Protein AF-A0A9K3L1M2-F1 (afdb_monomer_lite)

Sequence (360 aa):
MAEDLFTPYIQQLPPGVAGNYDEDEVLALNGSLEDIIAKGWTFHDFCTFSKDSLIFWTPDASIVSYLDVPSHHNYTVDMIFPPTSSSKKKTLHIAAVNSEATAPVLTSLLAFFIASHMDEQEMEIIFKAFATNPRKDFGGLDFSASSLLAKTLCASSCRISLSFQFMTLSPSQCQAIFSSLGLYSIEFRQCTTGEGLRESLRNCKPAFGPKKLKISCTQQEFATIAEGLRDNSSLTELELQLHFIFNDDDMQRITAALQCQEMENLVLEYLDMDDDGWSLLCKALGEHSKIRTVTLAFTDKFADAARRLTPERRRTRSEAILNLIQTSPTIQELNWPEFQQDESLGPVVQKQLEEKRGRN

Foldseek 3Di:
DCPQQKDFDLVVDDPVPSVVDDSQQEIEGDDAVVVVVVVVDAPVNVCVSQVRHWYHDDPQEIEHADPDDDPPHQRYFYWHFDPDDPDLEGETETEHQALQVCQVVVQRVLLRNLVRPLVGAEYEYEYEYDQDVVAHAHNAHPLDCPGSNLVSLQSGNYAYEYEYYNHEYELVRLQSQLQGANHAYYEYHNYHDPLSVLVSLLPRDQRTHYQEYHYEDEPVVLQSNLNSLLNGAHHQYYAYAYQDEDDPVSLVSNLSSLNRQNHAEYHYEQYHYALVSLLSVLVSLLPHQHHAEYEDYHPPVPPDVVPQDDLVQLVSNLVSLQVSLVRHPHHLYYHYDPSSHNPVRVVVSVVSSVVNVVVD

Radius of gyration: 23.66 Å; chains: 1; bounding box: 63×40×71 Å

Secondary structure (DSSP, 8-state):
--TTTEEE-GGGS-HHHHTTS-TTTEEEESS-HHHHHHTT--HHHHHHHGGG-EEEEETTEEEE--SS--TT-SSEEEEE-----SSSEEEEEEEES-HHHHHHHHHHHHHHHHHTTTT-SEEEEEEEE---SSPPBP-----STTSHHHHHHHH--SEEEEEEES-B--HHHHHHHHH-SSEEEEEEES-B-HHHHHHHHHH--TTSS-SEEEEEE-HHHHHHHHHHHTT--S-SEEEEEE-S---HHHHHHHHHHTT-TT--EEEEES----HHHHHHHHHHHHH-SS--EEEEE--GGG--TTTSPPHHHHHHHHHHHHHHHHH-SS--EEE--GGGS-TTTHHHHHHHHHHHHTT-

pLDDT: mean 84.23, std 12.01, range [47.38, 98.0]

Organism: NCBI:txid303405

Structure (mmCIF, N/CA/C/O backbone):
data_AF-A0A9K3L1M2-F1
#
_entry.id   AF-A0A9K3L1M2-F1
#
loop_
_atom_site.group_PDB
_atom_site.id
_atom_site.type_symbol
_atom_site.label_atom_id
_atom_site.label_alt_id
_atom_site.label_comp_id
_atom_site.label_asym_id
_atom_site.label_entity_id
_atom_site.label_seq_id
_atom_site.pdbx_PDB_ins_code
_atom_site.Cartn_x
_atom_site.Cartn_y
_atom_site.Cartn_z
_atom_site.occupancy
_atom_site.B_iso_or_equiv
_atom_site.auth_seq_id
_atom_site.auth_comp_id
_atom_site.auth_asym_id
_atom_site.auth_atom_id
_atom_site.pdbx_PDB_model_num
ATOM 1 N N . MET A 1 1 ? 8.923 -17.562 -37.178 1.00 62.44 1 MET A N 1
ATOM 2 C CA . MET A 1 1 ? 8.257 -16.321 -36.710 1.00 62.44 1 MET A CA 1
ATOM 3 C C . MET A 1 1 ? 8.961 -15.678 -35.518 1.00 62.44 1 MET A C 1
ATOM 5 O O . MET A 1 1 ? 8.744 -14.496 -35.325 1.00 62.44 1 MET A O 1
ATOM 9 N N . ALA A 1 2 ? 9.768 -16.407 -34.732 1.00 68.31 2 ALA A N 1
ATOM 10 C CA . ALA A 1 2 ? 10.609 -15.812 -33.683 1.00 68.31 2 ALA A CA 1
ATOM 11 C C . ALA A 1 2 ? 12.033 -15.452 -34.166 1.00 68.31 2 ALA A C 1
ATOM 13 O O . ALA A 1 2 ? 12.680 -14.599 -33.576 1.00 68.31 2 ALA A O 1
ATOM 14 N N . GLU A 1 3 ? 12.521 -16.092 -35.236 1.00 72.94 3 GLU A N 1
ATOM 15 C CA . GLU A 1 3 ? 13.920 -15.987 -35.700 1.00 72.94 3 GLU A CA 1
ATOM 16 C C . GLU A 1 3 ? 14.350 -14.578 -36.140 1.00 72.94 3 GLU A C 1
ATOM 18 O O . GLU A 1 3 ? 15.535 -14.270 -36.139 1.00 72.94 3 GLU A O 1
ATOM 23 N N . ASP A 1 4 ? 13.414 -13.706 -36.518 1.00 87.19 4 ASP A N 1
ATOM 24 C CA . ASP A 1 4 ? 13.707 -12.307 -36.841 1.00 87.19 4 ASP A CA 1
ATOM 25 C C . ASP A 1 4 ? 13.692 -11.396 -35.604 1.00 87.19 4 ASP A C 1
ATOM 27 O O . ASP A 1 4 ? 14.339 -10.348 -35.609 1.00 87.19 4 ASP A O 1
ATOM 31 N N . LEU A 1 5 ? 13.004 -11.811 -34.538 1.00 87.25 5 LEU A N 1
ATOM 32 C CA . LEU A 1 5 ? 12.924 -11.098 -33.265 1.00 87.25 5 LEU A CA 1
ATOM 33 C C . LEU A 1 5 ? 14.100 -11.386 -32.336 1.00 87.25 5 LEU A C 1
ATOM 35 O O . LEU A 1 5 ? 14.389 -10.554 -31.487 1.00 87.25 5 LEU A O 1
ATOM 39 N N . PHE A 1 6 ? 14.777 -12.526 -32.469 1.00 90.38 6 PHE A N 1
ATOM 40 C CA . PHE A 1 6 ? 15.838 -12.920 -31.543 1.00 90.38 6 PHE A CA 1
ATOM 41 C C . PHE A 1 6 ? 17.089 -13.396 -32.277 1.00 90.38 6 PHE A C 1
ATOM 43 O O . PHE A 1 6 ? 16.996 -14.138 -33.251 1.00 90.38 6 PHE A O 1
ATOM 50 N N . THR A 1 7 ? 18.267 -12.989 -31.805 1.00 90.75 7 THR A N 1
ATOM 51 C CA . THR A 1 7 ? 19.562 -13.487 -32.301 1.00 90.75 7 THR A CA 1
ATOM 52 C C . THR A 1 7 ? 20.386 -14.119 -31.184 1.00 90.75 7 THR A C 1
ATOM 54 O O . THR A 1 7 ? 20.283 -13.673 -30.045 1.00 90.75 7 THR A O 1
ATOM 57 N N . PRO A 1 8 ? 21.228 -15.130 -31.465 1.00 88.88 8 PRO A N 1
ATOM 58 C CA . PRO A 1 8 ? 22.163 -15.650 -30.471 1.00 88.88 8 PRO A CA 1
ATOM 59 C C . PRO A 1 8 ? 23.086 -14.547 -29.931 1.00 88.88 8 PRO A C 1
ATOM 61 O O . PRO A 1 8 ? 23.659 -13.773 -30.701 1.00 88.88 8 PRO A O 1
ATOM 64 N N . TYR A 1 9 ? 23.251 -14.482 -28.609 1.00 85.88 9 TYR A N 1
ATOM 65 C CA . TYR A 1 9 ? 24.020 -13.435 -27.918 1.00 85.88 9 TYR A CA 1
ATOM 66 C C . TYR A 1 9 ? 25.198 -13.975 -27.095 1.00 85.88 9 TYR A C 1
ATOM 68 O O . TYR A 1 9 ? 26.008 -13.201 -26.583 1.00 85.88 9 TYR A O 1
ATOM 76 N N . ILE A 1 10 ? 25.363 -15.298 -27.014 1.00 82.94 10 ILE A N 1
ATOM 77 C CA . ILE A 1 10 ? 26.391 -15.946 -26.183 1.00 82.94 10 ILE A CA 1
ATOM 78 C C . ILE A 1 10 ? 27.818 -15.426 -26.437 1.00 82.94 10 ILE A C 1
ATOM 80 O O . ILE A 1 10 ? 28.601 -15.276 -25.502 1.00 82.94 10 ILE A O 1
ATOM 84 N N . GLN A 1 11 ? 28.146 -15.065 -27.682 1.00 84.38 11 GLN A N 1
ATOM 85 C CA . GLN A 1 11 ? 29.476 -14.576 -28.069 1.00 84.38 11 GLN A CA 1
ATOM 86 C C . GLN A 1 11 ? 29.805 -13.179 -27.520 1.00 84.38 11 GLN A C 1
ATOM 88 O O . GLN A 1 11 ? 30.971 -12.788 -27.506 1.00 84.38 11 GLN A O 1
ATOM 93 N N . GLN A 1 12 ? 28.796 -12.422 -27.078 1.00 82.06 12 GLN A N 1
ATOM 94 C CA . GLN A 1 12 ? 28.979 -11.101 -26.474 1.00 82.06 12 GLN A CA 1
ATOM 95 C C . GLN A 1 12 ? 29.129 -11.168 -24.947 1.00 82.06 12 GLN A C 1
ATOM 97 O O . GLN A 1 12 ? 29.450 -10.160 -24.315 1.00 82.06 12 GLN A O 1
ATOM 102 N N . LEU A 1 13 ? 28.932 -12.345 -24.341 1.00 75.38 13 LEU A N 1
ATOM 103 C CA . LEU A 1 13 ? 29.114 -12.532 -22.907 1.00 75.38 13 LEU A CA 1
ATOM 104 C C . LEU A 1 13 ? 30.602 -12.577 -22.522 1.00 75.38 13 LEU A C 1
ATOM 106 O O . LEU A 1 13 ? 31.433 -13.083 -23.282 1.00 75.38 13 LEU A O 1
ATOM 110 N N . PRO A 1 14 ? 30.969 -12.119 -21.308 1.00 74.38 14 PRO A N 1
ATOM 111 C CA . PRO A 1 14 ? 32.318 -12.309 -20.791 1.00 74.38 14 PRO A CA 1
ATOM 112 C C . PRO A 1 14 ? 32.711 -13.801 -20.788 1.00 74.38 14 PRO A C 1
ATOM 114 O O . PRO A 1 14 ? 31.878 -14.638 -20.428 1.00 74.38 14 PRO A O 1
ATOM 117 N N . PRO A 1 15 ? 33.978 -14.161 -21.082 1.00 72.25 15 PRO A N 1
ATOM 118 C CA . PRO A 1 15 ? 34.405 -15.561 -21.216 1.00 72.25 15 PRO A CA 1
ATOM 119 C C . PRO A 1 15 ? 34.120 -16.463 -20.002 1.00 72.25 15 PRO A C 1
ATOM 121 O O . PRO A 1 15 ? 33.962 -17.667 -20.159 1.00 72.25 15 PRO A O 1
ATOM 124 N N . GLY A 1 16 ? 34.037 -15.899 -18.790 1.00 72.00 16 GLY A N 1
ATOM 125 C CA . GLY A 1 16 ? 33.695 -16.643 -17.567 1.00 72.00 16 GLY A CA 1
ATOM 126 C C . GLY A 1 16 ? 32.194 -16.864 -17.340 1.00 72.00 16 GLY A C 1
ATOM 127 O O . GLY A 1 16 ? 31.823 -17.605 -16.437 1.00 72.00 16 GLY A O 1
ATOM 128 N N . VAL A 1 17 ? 31.339 -16.213 -18.129 1.00 69.81 17 VAL A N 1
ATOM 129 C CA . VAL A 1 17 ? 29.875 -16.315 -18.050 1.00 69.81 17 VAL A CA 1
ATOM 130 C C . VAL A 1 17 ? 29.335 -17.196 -19.170 1.00 69.81 17 VAL A C 1
ATOM 132 O O . VAL A 1 17 ? 28.472 -18.027 -18.911 1.00 69.81 17 VAL A O 1
ATOM 135 N N . ALA A 1 18 ? 29.881 -17.054 -20.383 1.00 75.62 18 ALA A N 1
ATOM 136 C CA . ALA A 1 18 ? 29.449 -17.807 -21.562 1.00 75.62 18 ALA A CA 1
ATOM 137 C C . ALA A 1 18 ? 29.503 -19.332 -21.356 1.00 75.62 18 ALA A C 1
ATOM 139 O O . ALA A 1 18 ? 28.634 -20.042 -21.835 1.00 75.62 18 ALA A O 1
ATOM 140 N N . GLY A 1 19 ? 30.483 -19.835 -20.594 1.00 77.12 19 GLY A N 1
ATOM 141 C CA . GLY A 1 19 ? 30.649 -21.273 -20.349 1.00 77.12 19 GLY A CA 1
ATOM 142 C C . GLY A 1 19 ? 29.570 -21.937 -19.482 1.00 77.12 19 GLY A C 1
ATOM 143 O O . GLY A 1 19 ? 29.655 -23.142 -19.273 1.00 77.12 19 GLY A O 1
ATOM 144 N N . ASN A 1 20 ? 28.598 -21.178 -18.962 1.00 76.88 20 ASN A N 1
ATOM 145 C CA . ASN A 1 20 ? 27.502 -21.702 -18.140 1.00 76.88 20 ASN A CA 1
ATOM 146 C C . ASN A 1 20 ? 26.186 -21.902 -18.913 1.00 76.88 20 ASN A C 1
ATOM 148 O O . ASN A 1 20 ? 25.218 -22.335 -18.295 1.00 76.88 20 ASN A O 1
ATOM 152 N N . TYR A 1 21 ? 26.133 -21.563 -20.205 1.00 77.50 21 TYR A N 1
ATOM 153 C CA . TYR A 1 21 ? 24.904 -21.581 -21.005 1.00 77.50 21 TYR A CA 1
ATOM 154 C C . TYR A 1 21 ? 25.140 -22.242 -22.364 1.00 77.50 21 TYR A C 1
ATOM 156 O O . TYR A 1 21 ? 26.238 -22.129 -22.917 1.00 77.50 21 TYR A O 1
ATOM 164 N N . ASP A 1 22 ? 24.108 -22.874 -22.922 1.00 81.75 22 ASP A N 1
ATOM 165 C CA . ASP A 1 22 ? 24.134 -23.336 -24.313 1.00 81.75 22 ASP A CA 1
ATOM 166 C C . ASP A 1 22 ? 23.907 -22.157 -25.290 1.00 81.75 22 ASP A C 1
ATOM 168 O O . ASP A 1 22 ? 23.273 -21.156 -24.946 1.00 81.75 22 ASP A O 1
ATOM 172 N N . GLU A 1 23 ? 24.434 -22.238 -26.525 1.00 76.25 23 GLU A N 1
ATOM 173 C CA . GLU A 1 23 ? 24.363 -21.122 -27.498 1.00 76.25 23 GLU A CA 1
ATOM 174 C C . GLU A 1 23 ? 22.920 -20.698 -27.823 1.00 76.25 23 GLU A C 1
ATOM 176 O O . GLU A 1 23 ? 22.665 -19.513 -28.050 1.00 76.25 23 GLU A O 1
ATOM 181 N N . ASP A 1 24 ? 21.987 -21.651 -27.788 1.00 80.44 24 ASP A N 1
ATOM 182 C CA . ASP A 1 24 ? 20.562 -21.442 -28.061 1.00 80.44 24 ASP A CA 1
ATOM 183 C C . ASP A 1 24 ? 19.784 -20.914 -26.838 1.00 80.44 24 ASP A C 1
ATOM 185 O O . ASP A 1 24 ? 18.643 -20.468 -26.966 1.00 80.44 24 ASP A O 1
ATOM 189 N N . GLU A 1 25 ? 20.393 -20.926 -25.649 1.00 83.62 25 GLU A N 1
ATOM 190 C CA . GLU A 1 25 ? 19.772 -20.450 -24.409 1.00 83.62 25 GLU A CA 1
ATOM 191 C C . GLU A 1 25 ? 20.015 -18.958 -24.168 1.00 83.62 25 GLU A C 1
ATOM 193 O O . GLU A 1 25 ? 19.326 -18.358 -23.348 1.00 83.62 25 GLU A O 1
ATOM 198 N N . VAL A 1 26 ? 20.963 -18.330 -24.872 1.00 84.38 26 VAL A N 1
ATOM 199 C CA . VAL A 1 26 ? 21.288 -16.907 -24.696 1.00 84.38 26 VAL A CA 1
ATOM 200 C C . VAL A 1 26 ? 20.952 -16.129 -25.957 1.00 84.38 26 VAL A C 1
ATOM 202 O O . VAL A 1 26 ? 21.696 -16.142 -26.940 1.00 84.38 26 VAL A O 1
ATOM 205 N N . LEU A 1 27 ? 19.856 -15.384 -25.902 1.00 87.88 27 LEU A N 1
ATOM 206 C CA . LEU A 1 27 ? 19.313 -14.635 -27.028 1.00 87.88 27 LEU A CA 1
ATOM 207 C C . LEU A 1 27 ? 19.391 -13.129 -26.774 1.00 87.88 27 LEU A C 1
ATOM 209 O O . LEU A 1 27 ? 19.386 -12.689 -25.632 1.00 87.88 27 LEU A O 1
ATOM 213 N N . ALA A 1 28 ? 19.420 -12.329 -27.832 1.00 87.44 28 ALA A N 1
ATOM 214 C CA . ALA A 1 28 ? 19.210 -10.891 -27.796 1.00 87.44 28 ALA A CA 1
ATOM 215 C C . ALA A 1 28 ? 17.955 -10.522 -28.578 1.00 87.44 28 ALA A C 1
ATOM 217 O O . ALA A 1 28 ? 17.728 -11.040 -29.671 1.00 87.44 28 ALA A O 1
ATOM 218 N N . LEU A 1 29 ? 17.153 -9.615 -28.025 1.00 88.44 29 LEU A N 1
ATOM 219 C CA . LEU A 1 29 ? 15.990 -9.057 -28.697 1.00 88.44 29 LEU A CA 1
ATOM 220 C C . LEU A 1 29 ? 16.440 -8.109 -29.819 1.00 88.44 29 LEU A C 1
ATOM 222 O O . LEU A 1 29 ? 17.042 -7.063 -29.576 1.00 88.44 29 LEU A O 1
ATOM 226 N N . ASN A 1 30 ? 16.101 -8.450 -31.056 1.00 87.56 30 ASN A N 1
ATOM 227 C CA . ASN A 1 30 ? 16.256 -7.586 -32.216 1.00 87.56 30 ASN A CA 1
ATOM 228 C C . ASN A 1 30 ? 15.076 -6.604 -32.277 1.00 87.56 30 ASN A C 1
ATOM 230 O O . ASN A 1 30 ? 14.015 -6.928 -32.811 1.00 87.56 30 ASN A O 1
ATOM 234 N N . GLY A 1 31 ? 15.269 -5.393 -31.754 1.00 85.81 31 GLY A N 1
ATOM 235 C CA . GLY A 1 31 ? 14.267 -4.324 -31.801 1.00 85.81 31 GLY A CA 1
ATOM 236 C C . GLY A 1 31 ? 13.666 -4.014 -30.433 1.00 85.81 31 GLY A C 1
ATOM 237 O O . GLY A 1 31 ? 14.389 -3.886 -29.446 1.00 85.81 31 GLY A O 1
ATOM 238 N N . SER A 1 32 ? 12.350 -3.825 -30.393 1.00 83.50 32 SER A N 1
ATOM 239 C CA . SER A 1 32 ? 11.592 -3.371 -29.223 1.00 83.50 32 SER A CA 1
ATOM 240 C C . SER A 1 32 ? 10.439 -4.320 -28.872 1.00 83.50 32 SER A C 1
ATOM 242 O O . SER A 1 32 ? 10.049 -5.171 -29.674 1.00 83.50 32 SER A O 1
ATOM 244 N N . LEU A 1 33 ? 9.851 -4.191 -27.676 1.00 80.06 33 LEU A N 1
ATOM 245 C CA . LEU A 1 33 ? 8.637 -4.956 -27.351 1.00 80.06 33 LEU A CA 1
ATOM 246 C C . LEU A 1 33 ? 7.433 -4.515 -28.175 1.00 80.06 33 LEU A C 1
ATOM 248 O O . LEU A 1 33 ? 6.528 -5.307 -28.416 1.00 80.06 33 LEU A O 1
ATOM 252 N N . GLU A 1 34 ? 7.421 -3.273 -28.637 1.00 80.31 34 GLU A N 1
ATOM 253 C CA . GLU A 1 34 ? 6.432 -2.776 -29.576 1.00 80.31 34 GLU A CA 1
ATOM 254 C C . GLU A 1 34 ? 6.475 -3.570 -30.887 1.00 80.31 34 GLU A C 1
ATOM 256 O O . GLU A 1 34 ? 5.417 -3.868 -31.441 1.00 80.31 34 GLU A O 1
ATOM 261 N N . ASP A 1 35 ? 7.661 -3.997 -31.338 1.00 86.38 35 ASP A N 1
ATOM 262 C CA . ASP A 1 35 ? 7.807 -4.870 -32.509 1.00 86.38 35 ASP A CA 1
ATOM 263 C C . ASP A 1 35 ? 7.252 -6.279 -32.242 1.00 86.38 35 ASP A C 1
ATOM 265 O O . ASP A 1 35 ? 6.619 -6.873 -33.120 1.00 86.38 35 ASP A O 1
ATOM 269 N N . ILE A 1 36 ? 7.427 -6.799 -31.020 1.00 85.44 36 ILE A N 1
ATOM 270 C CA . ILE A 1 36 ? 6.834 -8.070 -30.569 1.00 85.44 36 ILE A CA 1
ATOM 271 C C . ILE A 1 36 ? 5.301 -7.976 -30.587 1.00 85.44 36 ILE A C 1
ATOM 273 O O . ILE A 1 36 ? 4.634 -8.812 -31.204 1.00 85.44 36 ILE A O 1
ATOM 277 N N . ILE A 1 37 ? 4.740 -6.913 -30.002 1.00 81.81 37 ILE A N 1
ATOM 278 C CA . ILE A 1 37 ? 3.294 -6.640 -30.004 1.00 81.81 37 ILE A CA 1
ATOM 279 C C . ILE A 1 37 ? 2.774 -6.492 -31.438 1.00 81.81 37 ILE A C 1
ATOM 281 O O . ILE A 1 37 ? 1.747 -7.072 -31.788 1.00 81.81 37 ILE A O 1
ATOM 285 N N . ALA A 1 38 ? 3.483 -5.751 -32.295 1.00 85.50 38 ALA A N 1
ATOM 286 C CA . ALA A 1 38 ? 3.094 -5.529 -33.688 1.00 85.50 38 ALA A CA 1
ATOM 287 C C . ALA A 1 38 ? 3.099 -6.823 -34.518 1.00 85.50 38 ALA A C 1
ATOM 289 O O . ALA A 1 38 ? 2.320 -6.953 -35.463 1.00 85.50 38 ALA A O 1
ATOM 290 N N . LYS A 1 39 ? 3.933 -7.802 -34.147 1.00 88.50 39 LYS A N 1
ATOM 291 C CA . LYS A 1 39 ? 3.925 -9.159 -34.717 1.00 88.50 39 LYS A CA 1
ATOM 292 C C . LYS A 1 39 ? 2.834 -10.062 -34.134 1.00 88.50 39 LYS A C 1
ATOM 294 O O . LYS A 1 39 ? 2.751 -11.226 -34.517 1.00 88.50 39 LYS A O 1
ATOM 299 N N . GLY A 1 40 ? 1.988 -9.535 -33.251 1.00 88.19 40 GLY A N 1
ATOM 300 C CA . GLY A 1 40 ? 0.842 -10.237 -32.680 1.00 88.19 40 GLY A CA 1
ATOM 301 C C . GLY A 1 40 ? 1.194 -11.192 -31.546 1.00 88.19 40 GLY A C 1
ATOM 302 O O . GLY A 1 40 ? 0.364 -12.027 -31.199 1.00 88.19 40 GLY A O 1
ATOM 303 N N . TRP A 1 41 ? 2.399 -11.096 -30.979 1.00 88.31 41 TRP A N 1
ATOM 304 C CA . TRP A 1 41 ? 2.752 -11.885 -29.805 1.00 88.31 41 TRP A CA 1
ATOM 305 C C . TRP A 1 41 ? 2.004 -11.360 -28.587 1.00 88.31 41 TRP A C 1
ATOM 307 O O . TRP A 1 41 ? 1.989 -10.158 -28.314 1.00 88.31 41 TRP A O 1
ATOM 317 N N . THR A 1 42 ? 1.424 -12.277 -27.826 1.00 87.38 42 THR A N 1
ATOM 318 C CA . THR A 1 42 ? 0.929 -11.999 -26.482 1.00 87.38 42 THR A CA 1
ATOM 319 C C . THR A 1 42 ? 2.063 -12.126 -25.468 1.00 87.38 42 THR A C 1
ATOM 321 O O . THR A 1 42 ? 3.088 -12.766 -25.716 1.00 87.38 42 THR A O 1
ATOM 324 N N . PHE A 1 43 ? 1.866 -11.574 -24.273 1.00 83.69 43 PHE A N 1
ATOM 325 C CA . PHE A 1 43 ? 2.785 -11.803 -23.159 1.00 83.69 43 PHE A CA 1
ATOM 326 C C . PHE A 1 43 ? 2.955 -13.292 -22.835 1.00 83.69 43 PHE A C 1
ATOM 328 O O . PHE A 1 43 ? 4.044 -13.722 -22.472 1.00 83.69 43 PHE A O 1
ATOM 335 N N . HIS A 1 44 ? 1.901 -14.096 -23.010 1.00 83.00 44 HIS A N 1
ATOM 336 C CA . HIS A 1 44 ? 1.979 -15.543 -22.826 1.00 83.00 44 HIS A CA 1
ATOM 337 C C . HIS A 1 44 ? 2.888 -16.213 -23.864 1.00 83.00 44 HIS A C 1
ATOM 339 O O . HIS A 1 44 ? 3.682 -17.080 -23.496 1.00 83.00 44 HIS A O 1
ATOM 345 N N . ASP A 1 45 ? 2.811 -15.791 -25.129 1.00 87.56 45 ASP A N 1
ATOM 346 C CA . ASP A 1 45 ? 3.700 -16.286 -26.187 1.00 87.56 45 ASP A CA 1
ATOM 347 C C . ASP A 1 45 ? 5.155 -15.937 -25.868 1.00 87.56 45 ASP A C 1
ATOM 349 O O . ASP A 1 45 ? 6.030 -16.799 -25.941 1.00 87.56 45 ASP A O 1
ATOM 353 N N . PHE A 1 46 ? 5.398 -14.699 -25.422 1.00 86.25 46 PHE A N 1
ATOM 354 C CA . PHE A 1 46 ? 6.722 -14.253 -24.996 1.00 86.25 46 PHE A CA 1
ATOM 355 C C . PHE A 1 46 ? 7.264 -15.083 -23.829 1.00 86.25 46 PHE A C 1
ATOM 357 O O . PHE A 1 46 ? 8.370 -15.603 -23.932 1.00 86.25 46 PHE A O 1
ATOM 364 N N . CYS A 1 47 ? 6.481 -15.283 -22.764 1.00 80.62 47 CYS A N 1
ATOM 365 C CA . CYS A 1 47 ? 6.894 -16.105 -21.623 1.00 80.62 47 CYS A CA 1
ATOM 366 C C . CYS A 1 47 ? 7.138 -17.569 -22.007 1.00 80.62 47 CYS A C 1
ATOM 368 O O . CYS A 1 47 ? 8.050 -18.201 -21.484 1.00 80.62 47 CYS A O 1
ATOM 370 N N . THR A 1 48 ? 6.313 -18.125 -22.898 1.00 83.62 48 THR A N 1
ATOM 371 C CA . THR A 1 48 ? 6.461 -19.511 -23.363 1.00 83.62 48 THR A CA 1
ATOM 372 C C . THR A 1 48 ? 7.750 -19.673 -24.159 1.00 83.62 48 THR A C 1
ATOM 374 O O . THR A 1 48 ? 8.455 -20.661 -23.975 1.00 83.62 48 THR A O 1
ATOM 377 N N . PHE A 1 49 ? 8.080 -18.690 -24.998 1.00 84.81 49 PHE A N 1
ATOM 378 C CA . PHE A 1 49 ? 9.339 -18.645 -25.732 1.00 84.81 49 PHE A CA 1
ATOM 379 C C . PHE A 1 49 ? 10.546 -18.446 -24.804 1.00 84.81 49 PHE A C 1
ATOM 381 O O . PHE A 1 49 ? 11.539 -19.149 -24.936 1.00 84.81 49 PHE A O 1
ATOM 388 N N . SER A 1 50 ? 10.453 -17.533 -23.834 1.00 79.75 50 SER A N 1
ATOM 389 C CA . SER A 1 50 ? 11.553 -17.184 -22.926 1.00 79.75 50 SER A CA 1
ATOM 390 C C . SER A 1 50 ? 11.748 -18.162 -21.768 1.00 79.75 50 SER A C 1
ATOM 392 O O . SER A 1 50 ? 12.567 -17.904 -20.889 1.00 79.75 50 SER A O 1
ATOM 394 N N . LYS A 1 51 ? 10.945 -19.228 -21.692 1.00 79.62 51 LYS A N 1
ATOM 395 C CA . LYS A 1 51 ? 10.905 -20.122 -20.531 1.00 79.62 51 LYS A CA 1
ATOM 396 C C . LYS A 1 51 ? 12.276 -20.716 -20.224 1.00 79.62 51 LYS A C 1
ATOM 398 O O . LYS A 1 51 ? 12.666 -20.756 -19.060 1.00 79.62 51 LYS A O 1
ATOM 403 N N . ASP A 1 52 ? 12.982 -21.122 -21.274 1.00 77.50 52 ASP A N 1
ATOM 404 C CA . ASP A 1 52 ? 14.266 -21.802 -21.169 1.00 77.50 52 ASP A CA 1
ATOM 405 C C . ASP A 1 52 ? 15.433 -20.929 -21.677 1.00 77.50 52 ASP A C 1
ATOM 407 O O . ASP A 1 52 ? 16.531 -21.428 -21.896 1.00 77.50 52 ASP A O 1
ATOM 411 N N . SER A 1 53 ? 15.217 -19.615 -21.846 1.00 78.88 53 SER A N 1
ATOM 412 C CA . SER A 1 53 ? 16.201 -18.701 -22.444 1.00 78.88 53 SER A CA 1
ATOM 413 C C . SER A 1 53 ? 16.468 -17.453 -21.593 1.00 78.88 53 SER A C 1
ATOM 415 O O . SER A 1 53 ? 15.564 -16.843 -21.023 1.00 78.88 53 SER A O 1
ATOM 417 N N . LEU A 1 54 ? 17.730 -17.034 -21.568 1.00 78.38 54 LEU A N 1
ATOM 418 C CA . LEU A 1 54 ? 18.222 -15.740 -21.110 1.00 78.38 54 LEU A CA 1
ATOM 419 C C . LEU A 1 54 ? 18.137 -14.744 -22.275 1.00 78.38 54 LEU A C 1
ATOM 421 O O . LEU A 1 54 ? 18.894 -14.847 -23.239 1.00 78.38 54 LEU A O 1
ATOM 425 N N . ILE A 1 55 ? 17.224 -13.774 -22.193 1.00 81.06 55 ILE A N 1
ATOM 426 C CA . ILE A 1 55 ? 16.990 -12.802 -23.270 1.00 81.06 55 ILE A CA 1
ATOM 427 C C . ILE A 1 55 ? 17.602 -11.452 -22.902 1.00 81.06 55 ILE A C 1
ATOM 429 O O . ILE A 1 55 ? 17.067 -10.721 -22.074 1.00 81.06 55 ILE A O 1
ATOM 433 N N . PHE A 1 56 ? 18.698 -11.074 -23.547 1.00 78.06 56 PHE A N 1
ATOM 434 C CA . PHE A 1 56 ? 19.265 -9.734 -23.484 1.00 78.06 56 PHE A CA 1
ATOM 435 C C . PHE A 1 56 ? 18.413 -8.750 -24.280 1.00 78.06 56 PHE A C 1
ATOM 437 O O . PHE A 1 56 ? 18.156 -8.924 -25.467 1.00 78.06 56 PHE A O 1
ATOM 444 N N . TRP A 1 57 ? 17.985 -7.680 -23.626 1.00 75.31 57 TRP A N 1
ATOM 445 C CA . TRP A 1 57 ? 17.344 -6.550 -24.287 1.00 75.31 57 TRP A CA 1
ATOM 446 C C . TRP A 1 57 ? 18.377 -5.492 -24.637 1.00 75.31 57 TRP A C 1
ATOM 448 O O . TRP A 1 57 ? 18.456 -5.006 -25.761 1.00 75.31 57 TRP A O 1
ATOM 458 N N . THR A 1 58 ? 19.171 -5.118 -23.643 1.00 74.19 58 THR A N 1
ATOM 459 C CA . THR A 1 58 ? 20.321 -4.237 -23.802 1.00 74.19 58 THR A CA 1
ATOM 460 C C . THR A 1 58 ? 21.548 -4.977 -23.280 1.00 74.19 58 THR A C 1
ATOM 462 O O . THR A 1 58 ? 21.403 -5.983 -22.578 1.00 74.19 58 THR A O 1
ATOM 465 N N . PRO A 1 59 ? 22.767 -4.485 -23.553 1.00 71.69 59 PRO A N 1
ATOM 466 C CA . PRO A 1 59 ? 23.965 -5.050 -22.939 1.00 71.69 59 PRO A CA 1
ATOM 467 C C . PRO A 1 59 ? 23.911 -5.086 -21.401 1.00 71.69 59 PRO A C 1
ATOM 469 O O . PRO A 1 59 ? 24.557 -5.933 -20.790 1.00 71.69 59 PRO A O 1
ATOM 472 N N . ASP A 1 60 ? 23.109 -4.202 -20.793 1.00 68.50 60 ASP A N 1
ATOM 473 C CA . ASP A 1 60 ? 22.989 -4.023 -19.344 1.00 68.50 60 ASP A CA 1
ATOM 474 C C . ASP A 1 60 ? 21.657 -4.528 -18.754 1.00 68.50 60 ASP A C 1
ATOM 476 O O . ASP A 1 60 ? 21.424 -4.371 -17.553 1.00 68.50 60 ASP A O 1
ATOM 480 N N . ALA A 1 61 ? 20.766 -5.092 -19.577 1.00 73.06 61 ALA A N 1
ATOM 481 C CA . ALA A 1 61 ? 19.458 -5.577 -19.152 1.00 73.06 61 ALA A CA 1
ATOM 482 C C . ALA A 1 61 ? 19.112 -6.882 -19.867 1.00 73.06 61 ALA A C 1
ATOM 484 O O . ALA A 1 61 ? 18.894 -6.912 -21.078 1.00 73.06 61 ALA A O 1
ATOM 485 N N . SER A 1 62 ? 19.007 -7.954 -19.092 1.00 72.81 62 SER A N 1
ATOM 486 C CA . SER A 1 62 ? 18.522 -9.258 -19.548 1.00 72.81 62 SER A CA 1
ATOM 487 C C . SER A 1 62 ? 17.279 -9.681 -18.778 1.00 72.81 62 SER A C 1
ATOM 489 O O . SER A 1 62 ? 17.101 -9.250 -17.644 1.00 72.81 62 SER A O 1
ATOM 491 N N . ILE A 1 63 ? 16.435 -10.492 -19.412 1.00 74.38 63 ILE A N 1
ATOM 492 C CA . ILE A 1 63 ? 15.203 -11.084 -18.892 1.00 74.38 63 ILE A CA 1
ATOM 493 C C . ILE A 1 63 ? 15.445 -12.581 -18.706 1.00 74.38 63 ILE A C 1
ATOM 495 O O . ILE A 1 63 ? 15.893 -13.257 -19.634 1.00 74.38 63 ILE A O 1
ATOM 499 N N . VAL A 1 64 ? 15.119 -13.098 -17.521 1.00 71.31 64 VAL A N 1
ATOM 500 C CA . VAL A 1 64 ? 15.260 -14.521 -17.170 1.00 71.31 64 VAL A CA 1
ATOM 501 C C . VAL A 1 64 ? 13.983 -15.015 -16.512 1.00 71.31 64 VAL A C 1
ATOM 503 O O . VAL A 1 64 ? 13.463 -14.329 -15.637 1.00 71.31 64 VAL A O 1
ATOM 506 N N . SER A 1 65 ? 13.514 -16.208 -16.896 1.00 67.56 65 SER A N 1
ATOM 507 C CA . SER A 1 65 ? 12.285 -16.835 -16.380 1.00 67.56 65 SER A CA 1
ATOM 508 C C . SER A 1 65 ? 12.508 -17.825 -15.211 1.00 67.56 65 SER A C 1
ATOM 510 O O . SER A 1 65 ? 11.596 -18.583 -14.867 1.00 67.56 65 SER A O 1
ATOM 512 N N . TYR A 1 66 ? 13.689 -17.851 -14.583 1.00 63.72 66 TYR A N 1
ATOM 513 C CA . TYR A 1 66 ? 14.068 -18.853 -13.573 1.00 63.72 66 TYR A CA 1
ATOM 514 C C . TYR A 1 66 ? 14.034 -18.326 -12.126 1.00 63.72 66 TYR A C 1
ATOM 516 O O . TYR A 1 66 ? 14.190 -17.134 -11.873 1.00 63.72 66 TYR A O 1
ATOM 524 N N . LEU A 1 67 ? 13.844 -19.241 -11.164 1.00 54.69 67 LEU A N 1
ATOM 525 C CA . LEU A 1 67 ? 13.837 -18.948 -9.720 1.00 54.69 67 LEU A CA 1
ATOM 526 C C . LEU A 1 67 ? 15.243 -18.728 -9.132 1.00 54.69 67 LEU A C 1
ATOM 528 O O . LEU A 1 67 ? 15.373 -18.000 -8.149 1.00 54.69 67 LEU A O 1
ATOM 532 N N . ASP A 1 68 ? 16.276 -19.332 -9.728 1.00 53.56 68 ASP A N 1
ATOM 533 C CA . ASP A 1 68 ? 17.660 -19.255 -9.256 1.00 53.56 68 ASP A CA 1
ATOM 534 C C . ASP A 1 68 ? 18.467 -18.300 -10.142 1.00 53.56 68 ASP A C 1
ATOM 536 O O . ASP A 1 68 ? 18.931 -18.648 -11.227 1.00 53.56 68 ASP A O 1
ATOM 540 N N . VAL A 1 69 ? 18.601 -17.059 -9.676 1.00 53.22 69 VAL A N 1
ATOM 541 C CA . VAL A 1 69 ? 19.321 -15.998 -10.387 1.00 53.22 69 VAL A CA 1
ATOM 542 C C . VAL A 1 69 ? 20.832 -16.197 -10.226 1.00 53.22 69 VAL A C 1
ATOM 544 O O . VAL A 1 69 ? 21.298 -16.429 -9.103 1.00 53.22 69 VAL A O 1
ATOM 547 N N . PRO A 1 70 ? 21.641 -16.027 -11.287 1.00 52.22 70 PRO A N 1
ATOM 548 C CA . PRO A 1 70 ? 23.086 -15.984 -11.141 1.00 52.22 70 PRO A CA 1
ATOM 549 C C . PRO A 1 70 ? 23.483 -14.787 -10.265 1.00 52.22 70 PRO A C 1
ATOM 551 O O . PRO A 1 70 ? 23.368 -13.627 -10.661 1.00 52.22 70 PRO A O 1
ATOM 554 N N . SER A 1 71 ? 24.013 -15.057 -9.074 1.00 53.56 71 SER A N 1
ATOM 555 C CA . SER A 1 71 ? 24.450 -14.054 -8.086 1.00 53.56 71 SER A CA 1
ATOM 556 C C . SER A 1 71 ? 25.645 -13.191 -8.535 1.00 53.56 71 SER A C 1
ATOM 558 O O . SER A 1 71 ? 26.166 -12.388 -7.760 1.00 53.56 71 SER A O 1
ATOM 560 N N . HIS A 1 72 ? 26.099 -13.354 -9.780 1.00 54.78 72 HIS A N 1
ATOM 561 C CA . HIS A 1 72 ? 27.358 -12.830 -10.305 1.00 54.78 72 HIS A CA 1
ATOM 562 C C . HIS A 1 72 ? 27.195 -11.842 -11.473 1.00 54.78 72 HIS A C 1
ATOM 564 O O . HIS A 1 72 ? 28.188 -11.510 -12.124 1.00 54.78 72 HIS A O 1
ATOM 570 N N . HIS A 1 73 ? 25.984 -11.358 -11.767 1.00 53.69 73 HIS A N 1
ATOM 571 C CA . HIS A 1 73 ? 25.757 -10.438 -12.888 1.00 53.69 73 HIS A CA 1
ATOM 572 C C . HIS A 1 73 ? 25.352 -9.032 -12.426 1.00 53.69 73 HIS A C 1
ATOM 574 O O . HIS A 1 73 ? 24.449 -8.850 -11.618 1.00 53.69 73 HIS A O 1
ATOM 580 N N . ASN A 1 74 ? 26.029 -8.017 -12.973 1.00 55.25 74 ASN A N 1
ATOM 581 C CA . ASN A 1 74 ? 25.769 -6.597 -12.702 1.00 55.25 74 ASN A CA 1
ATOM 582 C C . ASN A 1 74 ? 24.576 -6.029 -13.513 1.00 55.25 74 ASN A C 1
ATOM 584 O O . ASN A 1 74 ? 24.342 -4.822 -13.457 1.00 55.25 74 ASN A O 1
ATOM 588 N N . TYR A 1 75 ? 23.848 -6.866 -14.270 1.00 54.53 75 TYR A N 1
ATOM 589 C CA . TYR A 1 75 ? 23.076 -6.454 -15.460 1.00 54.53 75 TYR A CA 1
ATOM 590 C C . TYR A 1 75 ? 21.674 -7.090 -15.582 1.00 54.53 75 TYR A C 1
ATOM 592 O O . TYR A 1 75 ? 21.130 -7.203 -16.682 1.00 54.53 75 TYR A O 1
ATOM 600 N N . THR A 1 76 ? 21.089 -7.590 -14.493 1.00 57.59 76 THR A N 1
ATOM 601 C CA . THR A 1 76 ? 19.932 -8.496 -14.617 1.00 57.59 76 THR A CA 1
ATOM 602 C C . THR A 1 76 ? 18.620 -7.828 -14.214 1.00 57.59 76 THR A C 1
ATOM 604 O O . THR A 1 76 ? 18.530 -7.243 -13.128 1.00 57.59 76 THR A O 1
ATOM 607 N N . VAL A 1 77 ? 17.627 -7.908 -15.113 1.00 57.69 77 VAL A N 1
ATOM 608 C CA . VAL A 1 77 ? 16.200 -7.745 -14.815 1.00 57.69 77 VAL A CA 1
ATOM 609 C C . VAL A 1 77 ? 15.617 -9.146 -14.646 1.00 57.69 77 VAL A C 1
ATOM 611 O O . VAL A 1 77 ? 15.266 -9.813 -15.615 1.00 57.69 77 VAL A O 1
ATOM 614 N N . ASP A 1 78 ? 15.499 -9.618 -13.415 1.00 60.81 78 ASP A N 1
ATOM 615 C CA . ASP A 1 78 ? 14.913 -10.934 -13.172 1.00 60.81 78 ASP A CA 1
ATOM 616 C C . ASP A 1 78 ? 13.399 -10.838 -13.313 1.00 60.81 78 ASP A C 1
ATOM 618 O O . ASP A 1 78 ? 12.765 -10.025 -12.634 1.00 60.81 78 ASP A O 1
ATOM 622 N N . MET A 1 79 ? 12.814 -11.675 -14.171 1.00 62.81 79 MET A N 1
ATOM 623 C CA . MET A 1 79 ? 11.369 -11.755 -14.341 1.00 62.81 79 MET A CA 1
ATOM 624 C C . MET A 1 79 ? 10.860 -13.094 -13.855 1.00 62.81 79 MET A C 1
ATOM 626 O O . MET A 1 79 ? 10.813 -14.081 -14.582 1.00 62.81 79 MET A O 1
ATOM 630 N N . ILE A 1 80 ? 10.435 -13.121 -12.597 1.00 60.34 80 ILE A N 1
ATOM 631 C CA . ILE A 1 80 ? 9.825 -14.326 -12.051 1.00 60.34 80 ILE A CA 1
ATOM 632 C C . ILE A 1 80 ? 8.335 -14.271 -12.358 1.00 60.34 80 ILE A C 1
ATOM 634 O O . ILE A 1 80 ? 7.581 -13.481 -11.781 1.00 60.34 80 ILE A O 1
ATOM 638 N N . PHE A 1 81 ? 7.920 -15.151 -13.264 1.00 63.84 81 PHE A N 1
ATOM 639 C CA . PHE A 1 81 ? 6.521 -15.449 -13.519 1.00 63.84 81 PHE A CA 1
ATOM 640 C C . PHE A 1 81 ? 6.100 -16.580 -12.587 1.00 63.84 81 PHE A C 1
ATOM 642 O O . PHE A 1 81 ? 6.498 -17.728 -12.811 1.00 63.84 81 PHE A O 1
ATOM 649 N N . PRO A 1 82 ? 5.309 -16.321 -11.533 1.00 56.44 82 PRO A N 1
ATOM 650 C CA . PRO A 1 82 ? 4.693 -17.423 -10.826 1.00 56.44 82 PRO A CA 1
ATOM 651 C C . PRO A 1 82 ? 3.818 -18.180 -11.841 1.00 56.44 82 PRO A C 1
ATOM 653 O O . PRO A 1 82 ? 3.033 -17.542 -12.554 1.00 56.44 82 PRO A O 1
ATOM 656 N N . PRO A 1 83 ? 3.950 -19.518 -11.953 1.00 50.84 83 PRO A N 1
ATOM 657 C CA . PRO A 1 83 ? 3.105 -20.304 -12.842 1.00 50.84 83 PRO A CA 1
ATOM 658 C C . PRO A 1 83 ? 1.653 -19.960 -12.540 1.00 50.84 83 PRO A C 1
ATOM 660 O O . PRO A 1 83 ? 1.301 -19.795 -11.371 1.00 50.84 83 PRO A O 1
ATOM 663 N N . THR A 1 84 ? 0.845 -19.801 -13.592 1.00 50.91 84 THR A N 1
ATOM 664 C CA . THR A 1 84 ? -0.547 -19.349 -13.520 1.00 50.91 84 THR A CA 1
ATOM 665 C C . THR A 1 84 ? -1.298 -20.103 -12.429 1.00 50.91 84 THR A C 1
ATOM 667 O O . THR A 1 84 ? -1.803 -21.202 -12.653 1.00 50.91 84 THR A O 1
ATOM 670 N N . SER A 1 85 ? -1.360 -19.526 -11.232 1.00 50.06 85 SER A N 1
ATOM 671 C CA . SER A 1 85 ? -2.227 -20.043 -10.193 1.00 50.06 85 SER A CA 1
ATOM 672 C C . SER A 1 85 ? -3.655 -19.706 -10.614 1.00 50.06 85 SER A C 1
ATOM 674 O O . SER A 1 85 ? -3.884 -18.731 -11.335 1.00 50.06 85 SER A O 1
ATOM 676 N N . SER A 1 86 ? -4.629 -20.503 -10.190 1.00 57.56 86 SER A N 1
ATOM 677 C CA . SER A 1 86 ? -6.056 -20.287 -10.460 1.00 57.56 86 SER A CA 1
ATOM 678 C C . SER A 1 86 ? -6.617 -18.982 -9.858 1.00 57.56 86 SER A C 1
ATOM 680 O O . SER A 1 86 ? -7.833 -18.814 -9.776 1.00 57.56 86 SER A O 1
ATOM 682 N N . SER A 1 87 ? -5.761 -18.075 -9.379 1.00 62.47 87 SER A N 1
ATOM 683 C CA . SER A 1 87 ? -6.126 -16.765 -8.864 1.00 62.47 87 SER A CA 1
ATOM 684 C C . SER A 1 87 ? -6.508 -15.812 -9.995 1.00 62.47 87 SER A C 1
ATOM 686 O O . SER A 1 87 ? -5.844 -15.734 -11.025 1.00 62.47 87 SER A O 1
ATOM 688 N N . LYS A 1 88 ? -7.527 -14.987 -9.737 1.00 73.44 88 LYS A N 1
ATOM 689 C CA . LYS A 1 88 ? -7.909 -13.824 -10.564 1.00 73.44 88 LYS A CA 1
ATOM 690 C C . LYS A 1 88 ? -6.861 -12.697 -10.585 1.00 73.44 88 LYS A C 1
ATOM 692 O O . LYS A 1 88 ? -7.102 -11.646 -11.161 1.00 73.44 88 LYS A O 1
ATOM 697 N N . LYS A 1 89 ? -5.745 -12.899 -9.884 1.00 79.38 89 LYS A N 1
ATOM 698 C CA . LYS A 1 89 ? -4.659 -11.943 -9.697 1.00 79.38 89 LYS A CA 1
ATOM 699 C C . LYS A 1 89 ? -3.418 -12.499 -10.375 1.00 79.38 89 LYS A C 1
ATOM 701 O O . LYS A 1 89 ? -3.008 -13.620 -10.057 1.00 79.38 89 LYS A O 1
ATOM 706 N N . LYS A 1 90 ? -2.846 -11.726 -11.296 1.00 79.19 90 LYS A N 1
ATOM 707 C CA . LYS A 1 90 ? -1.547 -12.003 -11.921 1.00 79.19 90 LYS A CA 1
ATOM 708 C C . LYS A 1 90 ? -0.480 -11.139 -11.263 1.00 79.19 90 LYS A C 1
ATOM 710 O O . LYS A 1 90 ? -0.700 -9.942 -11.093 1.00 79.19 90 LYS A O 1
ATOM 715 N N . THR A 1 91 ? 0.659 -11.740 -10.929 1.00 77.12 91 THR A N 1
ATOM 716 C CA . THR A 1 91 ? 1.784 -11.031 -10.314 1.00 77.12 91 THR A CA 1
ATOM 717 C C . THR A 1 91 ? 3.001 -11.098 -11.228 1.00 77.12 91 THR A C 1
ATOM 719 O O . THR A 1 91 ? 3.421 -12.188 -11.610 1.00 77.12 91 THR A O 1
ATOM 722 N N . LEU A 1 92 ? 3.568 -9.941 -11.564 1.00 78.25 92 LEU A N 1
ATOM 723 C CA . LEU A 1 92 ? 4.828 -9.807 -12.289 1.00 78.25 92 LEU A CA 1
ATOM 724 C C . LEU A 1 92 ? 5.916 -9.363 -11.314 1.00 78.25 92 LEU A C 1
ATOM 726 O O . LEU A 1 92 ? 5.886 -8.234 -10.826 1.00 78.25 92 LEU A O 1
ATOM 730 N N . HIS A 1 93 ? 6.873 -10.241 -11.025 1.00 76.44 93 HIS A N 1
ATOM 731 C CA . HIS A 1 93 ? 8.043 -9.872 -10.238 1.00 76.44 93 HIS A CA 1
ATOM 732 C C . HIS A 1 93 ? 9.145 -9.389 -11.158 1.00 76.44 93 HIS A C 1
ATOM 734 O O . HIS A 1 93 ? 9.533 -10.102 -12.076 1.00 76.44 93 HIS A O 1
ATOM 740 N N . ILE A 1 94 ? 9.666 -8.208 -10.863 1.00 74.31 94 ILE A N 1
ATOM 741 C CA . ILE A 1 94 ? 10.788 -7.628 -11.569 1.00 74.31 94 ILE A CA 1
ATOM 742 C C . ILE A 1 94 ? 11.870 -7.297 -10.554 1.00 74.31 94 ILE A C 1
ATOM 744 O O . ILE A 1 94 ? 11.709 -6.361 -9.766 1.00 74.31 94 ILE A O 1
ATOM 748 N N . ALA A 1 95 ? 12.964 -8.055 -10.560 1.00 72.75 95 ALA A N 1
ATOM 749 C CA . ALA A 1 95 ? 14.128 -7.723 -9.755 1.00 72.75 95 ALA A CA 1
ATOM 750 C C . ALA A 1 95 ? 15.184 -7.008 -10.599 1.00 72.75 95 ALA A C 1
ATOM 752 O O . ALA A 1 95 ? 15.444 -7.427 -11.715 1.00 72.75 95 ALA A O 1
ATOM 753 N N . ALA A 1 96 ? 15.792 -5.935 -10.095 1.00 69.50 96 ALA A N 1
ATOM 754 C CA . ALA A 1 96 ? 16.862 -5.237 -10.809 1.00 69.50 96 ALA A CA 1
ATOM 755 C C . ALA A 1 96 ? 18.070 -4.985 -9.899 1.00 69.50 96 ALA A C 1
ATOM 757 O O . ALA A 1 96 ? 17.941 -4.435 -8.802 1.00 69.50 96 ALA A O 1
ATOM 758 N N . VAL A 1 97 ? 19.267 -5.341 -10.374 1.00 67.56 97 VAL A N 1
ATOM 759 C CA . VAL A 1 97 ? 20.548 -5.006 -9.710 1.00 67.56 97 VAL A CA 1
ATOM 760 C C . VAL A 1 97 ? 20.930 -3.534 -9.944 1.00 67.56 97 VAL A C 1
ATOM 762 O O . VAL A 1 97 ? 21.595 -2.890 -9.120 1.00 67.56 97 VAL A O 1
ATOM 765 N N . ASN A 1 98 ? 20.504 -2.986 -11.083 1.00 71.62 98 ASN A N 1
ATOM 766 C CA . ASN A 1 98 ? 20.638 -1.582 -11.443 1.00 71.62 98 ASN A CA 1
ATOM 767 C C . ASN A 1 98 ? 19.297 -1.053 -11.970 1.00 71.62 98 ASN A C 1
ATOM 769 O O . ASN A 1 98 ? 18.988 -1.154 -13.155 1.00 71.62 98 ASN A O 1
ATOM 773 N N . SER A 1 99 ? 18.480 -0.504 -11.074 1.00 70.12 99 SER A N 1
ATOM 774 C CA . SER A 1 99 ? 17.159 0.035 -11.405 1.00 70.12 99 SER A CA 1
ATOM 775 C C . SER A 1 99 ? 17.192 1.215 -12.381 1.00 70.12 99 SER A C 1
ATOM 777 O O . SER A 1 99 ? 16.187 1.481 -13.033 1.00 70.12 99 SER A O 1
ATOM 779 N N . GLU A 1 100 ? 18.321 1.919 -12.496 1.00 72.56 100 GLU A N 1
ATOM 780 C CA . GLU A 1 100 ? 18.481 3.025 -13.442 1.00 72.56 100 GLU A CA 1
ATOM 781 C C . GLU A 1 100 ? 18.605 2.518 -14.880 1.00 72.56 100 GLU A C 1
ATOM 783 O O . GLU A 1 100 ? 17.785 2.851 -15.734 1.00 72.56 100 GLU A O 1
ATOM 788 N N . ALA A 1 101 ? 19.575 1.631 -15.122 1.00 68.81 101 ALA A N 1
ATOM 789 C CA . ALA A 1 101 ? 19.840 1.062 -16.446 1.00 68.81 101 ALA A CA 1
ATOM 790 C C . ALA A 1 101 ? 18.653 0.258 -17.009 1.00 68.81 101 ALA A C 1
ATOM 792 O O . ALA A 1 101 ? 18.530 0.071 -18.218 1.00 68.81 101 ALA A O 1
ATOM 793 N N . THR A 1 102 ? 17.768 -0.213 -16.133 1.00 71.69 102 THR A N 1
ATOM 794 C CA . THR A 1 102 ? 16.668 -1.112 -16.486 1.00 71.69 102 THR A CA 1
ATOM 795 C C . THR A 1 102 ? 15.342 -0.384 -16.718 1.00 71.69 102 THR A C 1
ATOM 797 O O . THR A 1 102 ? 14.440 -0.950 -17.325 1.00 71.69 102 THR A O 1
ATOM 800 N N . ALA A 1 103 ? 15.209 0.891 -16.344 1.00 75.75 103 ALA A N 1
ATOM 801 C CA . ALA A 1 103 ? 13.954 1.645 -16.447 1.00 75.75 103 ALA A CA 1
ATOM 802 C C . ALA A 1 103 ? 13.270 1.660 -17.839 1.00 75.75 103 ALA A C 1
ATOM 804 O O . ALA A 1 103 ? 12.047 1.462 -17.896 1.00 75.75 103 ALA A O 1
ATOM 805 N N . PRO A 1 104 ? 13.986 1.835 -18.972 1.00 74.62 104 PRO A N 1
ATOM 806 C CA . PRO A 1 104 ? 13.357 1.783 -20.299 1.00 74.62 104 PRO A CA 1
ATOM 807 C C . PRO A 1 104 ? 12.762 0.404 -20.621 1.00 74.62 104 PRO A C 1
ATOM 809 O O . PRO A 1 104 ? 11.654 0.296 -21.154 1.00 74.62 104 PRO A O 1
ATOM 812 N N . VAL A 1 105 ? 13.488 -0.648 -20.231 1.00 76.56 105 VAL A N 1
ATOM 813 C CA . VAL A 1 105 ? 13.095 -2.057 -20.363 1.00 76.56 105 VAL A CA 1
ATOM 814 C C . VAL A 1 105 ? 11.845 -2.321 -19.515 1.00 76.56 105 VAL A C 1
ATOM 816 O O . VAL A 1 105 ? 10.859 -2.853 -20.019 1.00 76.56 105 VAL A O 1
ATOM 819 N N . LEU A 1 106 ? 11.817 -1.833 -18.268 1.00 78.12 106 LEU A N 1
ATOM 820 C CA . LEU A 1 106 ? 10.663 -1.940 -17.365 1.00 78.12 106 LEU A CA 1
ATOM 821 C C . LEU A 1 106 ? 9.406 -1.261 -17.908 1.00 78.12 106 LEU A C 1
ATOM 823 O O . LEU A 1 106 ? 8.323 -1.834 -17.833 1.00 78.12 106 LEU A O 1
ATOM 827 N N . THR A 1 107 ? 9.542 -0.049 -18.451 1.00 81.50 107 THR A N 1
ATOM 828 C CA . THR A 1 107 ? 8.403 0.725 -18.973 1.00 81.50 107 THR A CA 1
ATOM 829 C C . THR A 1 107 ? 7.732 -0.011 -20.131 1.00 81.50 107 THR A C 1
ATOM 831 O O . THR A 1 107 ? 6.509 -0.161 -20.160 1.00 81.50 107 THR A O 1
ATOM 834 N N . SER A 1 108 ? 8.545 -0.518 -21.054 1.00 80.88 108 SER A N 1
ATOM 835 C CA . SER A 1 108 ? 8.086 -1.233 -22.243 1.00 80.88 108 SER A CA 1
ATOM 836 C C . SER A 1 108 ? 7.494 -2.602 -21.875 1.00 80.88 108 SER A C 1
ATOM 838 O O . SER A 1 108 ? 6.432 -2.978 -22.372 1.00 80.88 108 SER A O 1
ATOM 840 N N . LEU A 1 109 ? 8.119 -3.324 -20.935 1.00 80.25 109 LEU A N 1
ATOM 841 C CA . LEU A 1 109 ? 7.612 -4.604 -20.416 1.00 80.25 109 LEU A CA 1
ATOM 842 C C . LEU A 1 109 ? 6.284 -4.457 -19.707 1.00 80.25 109 LEU A C 1
ATOM 844 O O . LEU A 1 109 ? 5.383 -5.264 -19.916 1.00 80.25 109 LEU A O 1
ATOM 848 N N . LEU A 1 110 ? 6.149 -3.416 -18.895 1.00 82.38 110 LEU A N 1
ATOM 849 C CA . LEU A 1 110 ? 4.911 -3.143 -18.196 1.00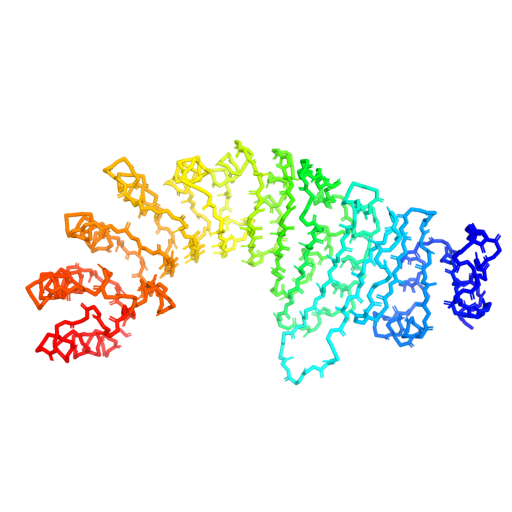 82.38 110 LEU A CA 1
ATOM 850 C C . LEU A 1 110 ? 3.787 -2.823 -19.186 1.00 82.38 110 LEU A C 1
ATOM 852 O O . LEU A 1 110 ? 2.692 -3.367 -19.064 1.00 82.38 110 LEU A O 1
ATOM 856 N N . ALA A 1 111 ? 4.064 -2.004 -20.203 1.00 83.00 111 ALA A N 1
ATOM 857 C CA . ALA A 1 111 ? 3.100 -1.731 -21.259 1.00 83.00 111 ALA A CA 1
ATOM 858 C C . ALA A 1 111 ? 2.674 -3.006 -22.004 1.00 83.00 111 ALA A C 1
ATOM 860 O O . ALA A 1 111 ? 1.479 -3.209 -22.218 1.00 83.00 111 ALA A O 1
ATOM 861 N N . PHE A 1 112 ? 3.622 -3.880 -22.347 1.00 84.88 112 PHE A N 1
ATOM 862 C CA . PHE A 1 112 ? 3.337 -5.156 -23.003 1.00 84.88 112 PHE A CA 1
ATOM 863 C C . PHE A 1 112 ? 2.517 -6.105 -22.122 1.00 84.88 112 PHE A C 1
ATOM 865 O O . PHE A 1 112 ? 1.540 -6.707 -22.581 1.00 84.88 112 PHE A O 1
ATOM 872 N N . PHE A 1 113 ? 2.881 -6.202 -20.842 1.00 83.56 113 PHE A N 1
ATOM 873 C CA . PHE A 1 113 ? 2.188 -7.028 -19.864 1.00 83.56 113 PHE A CA 1
ATOM 874 C C . PHE A 1 113 ? 0.740 -6.578 -19.679 1.00 83.56 113 PHE A C 1
ATOM 876 O O . PHE A 1 113 ? -0.164 -7.409 -19.769 1.00 83.56 113 PHE A O 1
ATOM 883 N N . ILE A 1 114 ? 0.507 -5.272 -19.499 1.00 81.31 114 ILE A N 1
ATOM 884 C CA . ILE A 1 114 ? -0.845 -4.726 -19.336 1.00 81.31 114 ILE A CA 1
ATOM 885 C C . ILE A 1 114 ? -1.656 -4.907 -20.625 1.00 81.31 114 ILE A C 1
ATOM 887 O O . ILE A 1 114 ? -2.789 -5.380 -20.564 1.00 81.31 114 ILE A O 1
ATOM 891 N N . ALA A 1 115 ? -1.074 -4.606 -21.791 1.00 81.94 115 ALA A N 1
ATOM 892 C CA . ALA A 1 115 ? -1.756 -4.750 -23.079 1.00 81.94 115 ALA A CA 1
ATOM 893 C C . ALA A 1 115 ? -2.196 -6.197 -23.362 1.00 81.94 115 ALA A C 1
ATOM 895 O O . ALA A 1 115 ? -3.234 -6.415 -23.982 1.00 81.94 115 ALA A O 1
ATOM 896 N N . SER A 1 116 ? -1.446 -7.185 -22.871 1.00 81.75 116 SER A N 1
ATOM 897 C CA . SER A 1 116 ? -1.758 -8.608 -23.061 1.00 81.75 116 SER A CA 1
ATOM 898 C C . SER A 1 116 ? -2.791 -9.169 -22.080 1.00 81.75 116 SER A C 1
ATOM 900 O O . SER A 1 116 ? -3.237 -10.297 -22.256 1.00 81.75 116 SER A O 1
ATOM 902 N N . HIS A 1 117 ? -3.162 -8.413 -21.044 1.00 76.12 117 HIS A N 1
ATOM 903 C CA . HIS A 1 117 ? -4.054 -8.860 -19.968 1.00 76.12 117 HIS A CA 1
ATOM 904 C C . HIS A 1 117 ? -5.210 -7.877 -19.744 1.00 76.12 117 HIS A C 1
ATOM 906 O O . HIS A 1 117 ? -5.695 -7.713 -18.626 1.00 76.12 117 HIS A O 1
ATOM 912 N N . MET A 1 118 ? -5.661 -7.209 -20.808 1.00 71.56 118 MET A N 1
ATOM 913 C CA . MET A 1 118 ? -6.734 -6.208 -20.733 1.00 71.56 118 MET A CA 1
ATOM 914 C C . MET A 1 118 ? -8.059 -6.776 -20.197 1.00 71.56 118 MET A C 1
ATOM 916 O O . MET A 1 118 ? -8.846 -6.027 -19.624 1.00 71.56 118 MET A O 1
ATOM 920 N N . ASP A 1 119 ? -8.271 -8.089 -20.326 1.00 77.62 119 ASP A N 1
ATOM 921 C CA . ASP A 1 119 ? -9.479 -8.782 -19.865 1.00 77.62 119 ASP A CA 1
ATOM 922 C C . ASP A 1 119 ? -9.425 -9.214 -18.380 1.00 77.62 119 ASP A C 1
ATOM 924 O O . ASP A 1 119 ? -10.408 -9.739 -17.850 1.00 77.62 119 ASP A O 1
ATOM 928 N N . GLU A 1 120 ? -8.300 -9.008 -17.683 1.00 76.69 120 GLU A N 1
ATOM 929 C CA . GLU A 1 120 ? -8.123 -9.415 -16.281 1.00 76.69 120 GLU A CA 1
ATOM 930 C C . GLU A 1 120 ? -8.674 -8.379 -15.285 1.00 76.69 120 GLU A C 1
ATOM 932 O O . GLU A 1 120 ? -8.606 -7.165 -15.492 1.00 76.69 120 GLU A O 1
ATOM 937 N N . GLN A 1 121 ? -9.181 -8.859 -14.142 1.00 78.69 121 GLN A N 1
ATOM 938 C CA . GLN A 1 121 ? -9.763 -7.986 -13.110 1.00 78.69 121 GLN A CA 1
ATOM 939 C C . GLN A 1 121 ? -8.703 -7.285 -12.250 1.00 78.69 121 GLN A C 1
ATOM 941 O O . GLN A 1 121 ? -8.902 -6.136 -11.847 1.00 78.69 121 GLN A O 1
ATOM 946 N N . GLU A 1 122 ? -7.593 -7.965 -11.945 1.00 84.56 122 GLU A N 1
ATOM 947 C CA . GLU A 1 122 ? -6.566 -7.451 -11.038 1.00 84.56 122 GLU A CA 1
ATOM 948 C C . GLU A 1 122 ? -5.158 -7.899 -11.435 1.00 84.56 122 GLU A C 1
ATOM 950 O O . GLU A 1 122 ? -4.892 -9.069 -11.725 1.00 84.56 122 GLU A O 1
ATOM 955 N N . MET A 1 123 ? -4.235 -6.947 -11.380 1.00 85.38 123 MET A N 1
ATOM 956 C CA . MET A 1 123 ? -2.840 -7.129 -11.728 1.00 85.38 123 MET A CA 1
ATOM 957 C C . MET A 1 123 ? -1.951 -6.514 -10.657 1.00 85.38 123 MET A C 1
ATOM 959 O O . MET A 1 123 ? -2.200 -5.418 -10.157 1.00 85.38 123 MET A O 1
ATOM 963 N N . GLU A 1 124 ? -0.879 -7.214 -10.325 1.00 86.25 124 GLU A N 1
ATOM 964 C CA . GLU A 1 124 ? 0.147 -6.748 -9.409 1.00 86.25 124 GLU A CA 1
ATOM 965 C C . GLU A 1 124 ? 1.509 -6.811 -10.088 1.00 86.25 124 GLU A C 1
ATOM 967 O O . GLU A 1 124 ? 1.885 -7.823 -10.673 1.00 86.25 124 GLU A O 1
ATOM 972 N N . ILE A 1 125 ? 2.263 -5.724 -10.005 1.00 83.94 125 ILE A N 1
ATOM 973 C CA . ILE A 1 125 ? 3.639 -5.651 -10.473 1.00 83.94 125 ILE A CA 1
ATOM 974 C C . ILE A 1 125 ? 4.517 -5.274 -9.291 1.00 83.94 125 ILE A C 1
ATOM 976 O O . ILE A 1 125 ? 4.292 -4.270 -8.616 1.00 83.94 125 ILE A O 1
ATOM 980 N N . ILE A 1 126 ? 5.529 -6.093 -9.042 1.00 83.06 126 ILE A N 1
ATOM 981 C CA . ILE A 1 126 ? 6.442 -5.951 -7.918 1.00 83.06 126 ILE A CA 1
ATOM 982 C C . ILE A 1 126 ? 7.821 -5.622 -8.471 1.00 83.06 126 ILE A C 1
ATOM 984 O O . ILE A 1 126 ? 8.504 -6.489 -9.005 1.00 83.06 126 ILE A O 1
ATOM 988 N N . PHE A 1 127 ? 8.240 -4.374 -8.297 1.00 82.44 127 PHE A N 1
ATOM 989 C CA . PHE A 1 127 ? 9.591 -3.898 -8.546 1.00 82.44 127 PHE A CA 1
ATOM 990 C C . PHE A 1 127 ? 10.435 -4.064 -7.286 1.00 82.44 127 PHE A C 1
ATOM 992 O O . PHE A 1 127 ? 10.216 -3.412 -6.262 1.00 82.44 127 PHE A O 1
ATOM 999 N N . LYS A 1 128 ? 11.443 -4.922 -7.365 1.00 78.81 128 LYS A N 1
ATOM 1000 C CA . LYS A 1 128 ? 12.347 -5.213 -6.260 1.00 78.81 128 LYS A CA 1
ATOM 1001 C C . LYS A 1 128 ? 13.776 -4.879 -6.662 1.00 78.81 128 LYS A C 1
ATOM 1003 O O . LYS A 1 128 ? 14.359 -5.532 -7.515 1.00 78.81 128 LYS A O 1
ATOM 1008 N N . ALA A 1 129 ? 14.383 -3.890 -6.022 1.00 72.94 129 ALA A N 1
ATOM 1009 C CA . ALA A 1 129 ? 15.832 -3.769 -6.094 1.00 72.94 129 ALA A CA 1
ATOM 1010 C C . ALA A 1 129 ? 16.465 -4.746 -5.093 1.00 72.94 129 ALA A C 1
ATOM 1012 O O . ALA A 1 129 ? 15.889 -5.042 -4.039 1.00 72.94 129 ALA A O 1
ATOM 1013 N N . PHE A 1 130 ? 17.658 -5.256 -5.397 1.00 68.00 130 PHE A N 1
ATOM 1014 C CA . PHE A 1 130 ? 18.469 -5.878 -4.351 1.00 68.00 130 PHE A CA 1
ATOM 1015 C C . PHE A 1 130 ? 18.787 -4.821 -3.292 1.00 68.00 130 PHE A C 1
ATOM 1017 O O . PHE A 1 130 ? 19.078 -3.674 -3.627 1.00 68.00 130 PHE A O 1
ATOM 1024 N N . ALA A 1 131 ? 18.726 -5.195 -2.013 1.00 62.25 131 ALA A N 1
ATOM 1025 C CA . ALA A 1 131 ? 19.046 -4.289 -0.918 1.00 62.25 131 ALA A CA 1
ATOM 1026 C C . ALA A 1 131 ? 20.542 -3.926 -0.958 1.00 62.25 131 ALA A C 1
ATOM 1028 O O . ALA A 1 131 ? 21.375 -4.608 -0.364 1.00 62.25 131 ALA A O 1
ATOM 1029 N N . THR A 1 132 ? 20.892 -2.868 -1.689 1.00 64.94 132 THR A N 1
ATOM 1030 C CA . THR A 1 132 ? 22.239 -2.295 -1.715 1.00 64.94 132 THR A CA 1
ATOM 1031 C C . THR A 1 132 ? 22.349 -1.170 -0.689 1.00 64.94 132 THR A C 1
ATOM 1033 O O . THR A 1 132 ? 21.358 -0.522 -0.348 1.00 64.94 132 THR A O 1
ATOM 1036 N N . ASN A 1 133 ? 23.561 -0.920 -0.191 1.00 57.94 133 ASN A N 1
ATOM 1037 C CA . ASN A 1 133 ? 23.859 0.242 0.643 1.00 57.94 133 ASN A CA 1
ATOM 1038 C C . ASN A 1 133 ? 25.026 1.036 0.017 1.00 57.94 133 ASN A C 1
ATOM 1040 O O . ASN A 1 133 ? 26.137 0.503 -0.013 1.00 57.94 133 ASN A O 1
ATOM 1044 N N . PRO A 1 134 ? 24.806 2.265 -0.496 1.00 69.75 134 PRO A N 1
ATOM 1045 C CA . PRO A 1 134 ? 23.528 2.986 -0.543 1.00 69.75 134 PRO A CA 1
ATOM 1046 C C . PRO A 1 134 ? 22.507 2.325 -1.486 1.00 69.75 134 PRO A C 1
ATOM 1048 O O . PRO A 1 134 ? 22.869 1.566 -2.393 1.00 69.75 134 PRO A O 1
ATOM 1051 N N . ARG A 1 135 ? 21.216 2.604 -1.263 1.00 72.62 135 ARG A N 1
ATOM 1052 C CA . ARG A 1 135 ? 20.149 2.221 -2.202 1.00 72.62 135 ARG A CA 1
ATOM 1053 C C . ARG A 1 135 ? 20.364 2.972 -3.510 1.00 72.62 135 ARG A C 1
ATOM 1055 O O . ARG A 1 135 ? 20.648 4.167 -3.483 1.00 72.62 135 ARG A O 1
ATOM 1062 N N . LYS A 1 136 ? 20.244 2.270 -4.634 1.00 73.88 136 LYS A N 1
ATOM 1063 C CA . LYS A 1 136 ? 20.315 2.897 -5.955 1.00 73.88 136 LYS A CA 1
ATOM 1064 C C . LYS A 1 136 ? 19.001 3.600 -6.288 1.00 73.88 136 LYS A C 1
ATOM 1066 O O . LYS A 1 136 ? 17.929 3.183 -5.834 1.00 73.88 136 LYS A O 1
ATOM 1071 N N . ASP A 1 137 ? 19.113 4.645 -7.096 1.00 78.88 137 ASP A N 1
ATOM 1072 C CA . ASP A 1 137 ? 17.961 5.367 -7.611 1.00 78.88 137 ASP A CA 1
ATOM 1073 C C . ASP A 1 137 ? 17.175 4.477 -8.571 1.00 78.88 137 ASP A C 1
ATOM 1075 O O . ASP A 1 137 ? 17.728 3.755 -9.410 1.00 78.88 137 ASP A O 1
ATOM 1079 N N . PHE A 1 138 ? 15.855 4.503 -8.437 1.00 80.38 138 PHE A N 1
ATOM 1080 C CA . PHE A 1 138 ? 14.985 3.953 -9.456 1.00 80.38 138 PHE A CA 1
ATOM 1081 C C . PHE A 1 138 ? 15.196 4.767 -10.740 1.00 80.38 138 PHE A C 1
ATOM 1083 O O . PHE A 1 138 ? 15.219 5.989 -10.671 1.00 80.38 138 PHE A O 1
ATOM 1090 N N . GLY A 1 139 ? 15.359 4.149 -11.915 1.00 74.69 139 GLY A N 1
ATOM 1091 C CA . GLY A 1 139 ? 15.479 4.910 -13.174 1.00 74.69 139 GLY A CA 1
ATOM 1092 C C . GLY A 1 139 ? 14.177 5.584 -13.601 1.00 74.69 139 GLY A C 1
ATOM 1093 O O . GLY A 1 139 ? 14.163 6.419 -14.500 1.00 74.69 139 GLY A O 1
ATOM 1094 N N . GLY A 1 140 ? 13.082 5.252 -12.913 1.00 76.25 140 GLY A N 1
ATOM 1095 C CA . GLY A 1 140 ? 11.752 5.777 -13.157 1.00 76.25 140 GLY A CA 1
ATOM 1096 C C . GLY A 1 140 ? 10.927 4.880 -14.069 1.00 76.25 140 GLY A C 1
ATOM 1097 O O . GLY A 1 140 ? 11.429 4.002 -14.762 1.00 76.25 140 GLY A O 1
ATOM 1098 N N . LEU A 1 141 ? 9.626 5.130 -14.059 1.00 78.62 141 LEU A N 1
ATOM 1099 C CA . LEU A 1 141 ? 8.711 4.709 -15.110 1.00 78.62 141 LEU A CA 1
ATOM 1100 C C . LEU A 1 141 ? 8.208 5.990 -15.759 1.00 78.62 141 LEU A C 1
ATOM 1102 O O . LEU A 1 141 ? 7.887 6.956 -15.058 1.00 78.62 141 LEU A O 1
ATOM 1106 N N . ASP A 1 142 ? 8.140 6.013 -17.084 1.00 80.00 142 ASP A N 1
ATOM 1107 C CA . ASP A 1 142 ? 7.542 7.148 -17.771 1.00 80.00 142 ASP A CA 1
ATOM 1108 C C . ASP A 1 142 ? 6.014 7.055 -17.667 1.00 80.00 142 ASP A C 1
ATOM 1110 O O . ASP A 1 142 ? 5.363 6.358 -18.442 1.00 80.00 142 ASP A O 1
ATOM 1114 N N . PHE A 1 143 ? 5.430 7.751 -16.689 1.00 77.81 143 PHE A N 1
ATOM 1115 C CA . PHE A 1 143 ? 3.977 7.936 -16.567 1.00 77.81 143 PHE A CA 1
ATOM 1116 C C . PHE A 1 143 ? 3.483 9.215 -17.262 1.00 77.81 143 PHE A C 1
ATOM 1118 O O . PHE A 1 143 ? 2.365 9.664 -16.996 1.00 77.81 143 PHE A O 1
ATOM 1125 N N . SER A 1 144 ? 4.290 9.850 -18.123 1.00 77.25 144 SER A N 1
ATOM 1126 C CA . SER A 1 144 ? 3.821 11.002 -18.894 1.00 77.25 144 SER A CA 1
ATOM 1127 C C . SER A 1 144 ? 2.607 10.612 -19.735 1.00 77.25 144 SER A C 1
ATOM 1129 O O . SER A 1 144 ? 2.537 9.508 -20.262 1.00 77.25 144 SER A O 1
ATOM 1131 N N . ALA A 1 145 ? 1.646 11.520 -19.917 1.00 74.06 145 ALA A N 1
ATOM 1132 C CA . ALA A 1 145 ? 0.435 11.224 -20.692 1.00 74.06 145 ALA A CA 1
ATOM 1133 C C . ALA A 1 145 ? 0.726 10.766 -22.142 1.00 74.06 145 ALA A C 1
ATOM 1135 O O . ALA A 1 145 ? -0.103 10.117 -22.780 1.00 74.06 145 ALA A O 1
ATOM 1136 N N . SER A 1 146 ? 1.901 11.111 -22.677 1.00 78.31 146 SER A N 1
ATOM 1137 C CA . SER A 1 146 ? 2.382 10.666 -23.986 1.00 78.31 146 SER A CA 1
ATOM 1138 C C . SER A 1 146 ? 2.934 9.241 -24.000 1.00 78.31 146 SER A C 1
ATOM 1140 O O . SER A 1 146 ? 2.988 8.647 -25.084 1.00 78.31 146 SER A O 1
ATOM 1142 N N . SER A 1 147 ? 3.337 8.705 -22.847 1.00 82.50 147 SER A N 1
ATOM 1143 C CA . SER A 1 147 ? 4.001 7.411 -22.749 1.00 82.50 147 SER A CA 1
ATOM 1144 C C . SER A 1 147 ? 3.058 6.268 -23.110 1.00 82.50 147 SER A C 1
ATOM 1146 O O . SER A 1 147 ? 1.836 6.347 -22.939 1.00 82.50 147 SER A O 1
ATOM 1148 N N . LEU A 1 148 ? 3.634 5.183 -23.633 1.00 80.31 148 LEU A N 1
ATOM 1149 C CA . LEU A 1 148 ? 2.882 3.964 -23.908 1.00 80.31 148 LEU A CA 1
ATOM 1150 C C . LEU A 1 148 ? 2.247 3.433 -22.618 1.00 80.31 148 LEU A C 1
ATOM 1152 O O . LEU A 1 148 ? 1.064 3.121 -22.610 1.00 80.31 148 LEU A O 1
ATOM 1156 N N . LEU A 1 149 ? 2.999 3.434 -21.515 1.00 83.25 149 LEU A N 1
ATOM 1157 C CA . LEU A 1 149 ? 2.521 2.978 -20.217 1.00 83.25 149 LEU A CA 1
ATOM 1158 C C . LEU A 1 149 ? 1.280 3.749 -19.750 1.00 83.25 149 LEU A C 1
ATOM 1160 O O . LEU A 1 149 ? 0.281 3.127 -19.405 1.00 83.25 149 LEU A O 1
ATOM 1164 N N . ALA A 1 150 ? 1.303 5.083 -19.773 1.00 81.50 150 ALA A N 1
ATOM 1165 C CA . ALA A 1 150 ? 0.162 5.885 -19.338 1.00 81.50 150 ALA A CA 1
ATOM 1166 C C . ALA A 1 150 ? -1.071 5.641 -20.216 1.00 81.50 150 ALA A C 1
ATOM 1168 O O . ALA A 1 150 ? -2.177 5.502 -19.694 1.00 81.50 150 ALA A O 1
ATOM 1169 N N . LYS A 1 151 ? -0.890 5.536 -21.539 1.00 83.06 151 LYS A N 1
ATOM 1170 C CA . LYS A 1 151 ? -1.981 5.206 -22.469 1.00 83.06 151 LYS A CA 1
ATOM 1171 C C . LYS A 1 151 ? -2.570 3.832 -22.172 1.00 83.06 151 LYS A C 1
ATOM 1173 O O . LYS A 1 151 ? -3.790 3.701 -22.121 1.00 83.06 151 LYS A O 1
ATOM 1178 N N . THR A 1 152 ? -1.718 2.838 -21.935 1.00 81.75 152 THR A N 1
ATOM 1179 C CA . THR A 1 152 ? -2.145 1.475 -21.620 1.00 81.75 152 THR A CA 1
ATOM 1180 C C . THR A 1 152 ? -2.867 1.414 -20.271 1.00 81.75 152 THR A C 1
ATOM 1182 O O . THR A 1 152 ? -3.929 0.805 -20.186 1.00 81.75 152 THR A O 1
ATOM 1185 N N . LEU A 1 153 ? -2.371 2.114 -19.244 1.00 83.12 153 LEU A N 1
ATOM 1186 C CA . LEU A 1 153 ? -3.049 2.244 -17.948 1.00 83.12 153 LEU A CA 1
ATOM 1187 C C . LEU A 1 153 ? -4.430 2.901 -18.081 1.00 83.12 153 LEU A C 1
ATOM 1189 O O . LEU A 1 153 ? -5.393 2.417 -17.498 1.00 83.12 153 LEU A O 1
ATOM 1193 N N . CYS A 1 154 ? -4.545 3.974 -18.873 1.00 82.50 154 CYS A N 1
ATOM 1194 C CA . CYS A 1 154 ? -5.818 4.671 -19.092 1.00 82.50 154 CYS A CA 1
ATOM 1195 C C . CYS A 1 154 ? -6.839 3.828 -19.862 1.00 82.50 154 CYS A C 1
ATOM 1197 O O . CYS A 1 154 ? -8.041 3.982 -19.656 1.00 82.50 154 CYS A O 1
ATOM 1199 N N . ALA A 1 155 ? -6.372 2.993 -20.792 1.00 82.75 155 ALA A N 1
ATOM 1200 C CA . ALA A 1 155 ? -7.233 2.135 -21.596 1.00 82.75 155 ALA A CA 1
ATOM 1201 C C . ALA A 1 155 ? -7.676 0.874 -20.840 1.00 82.75 155 ALA A C 1
ATOM 1203 O O . ALA A 1 155 ? -8.669 0.253 -21.219 1.00 82.75 155 ALA A O 1
ATOM 1204 N N . SER A 1 156 ? -6.930 0.473 -19.809 1.00 79.19 156 SER A N 1
ATOM 1205 C CA . SER A 1 156 ? -7.174 -0.763 -19.078 1.00 79.19 156 SER A CA 1
ATOM 1206 C C . SER A 1 156 ? -8.334 -0.622 -18.095 1.00 79.19 156 SER A C 1
ATOM 1208 O O . SER A 1 156 ? -8.410 0.329 -17.321 1.00 79.19 156 SER A O 1
ATOM 1210 N N . SER A 1 157 ? -9.221 -1.617 -18.075 1.00 82.50 157 SER A N 1
ATOM 1211 C CA . SER A 1 157 ? -10.175 -1.817 -16.977 1.00 82.50 157 SER A CA 1
ATOM 1212 C C . SER A 1 157 ? -9.561 -2.549 -15.777 1.00 82.50 157 SER A C 1
ATOM 1214 O O . SER A 1 157 ? -10.257 -2.796 -14.792 1.00 82.50 157 SER A O 1
ATOM 1216 N N . CYS A 1 158 ? -8.283 -2.929 -15.859 1.00 83.12 158 CYS A N 1
ATOM 1217 C CA . CYS A 1 158 ? -7.607 -3.718 -14.841 1.00 83.12 158 CYS A CA 1
ATOM 1218 C C . CYS A 1 158 ? -7.257 -2.872 -13.609 1.00 83.12 158 CYS A C 1
ATOM 1220 O O . CYS A 1 158 ? -6.810 -1.729 -13.715 1.00 83.12 158 CYS A O 1
ATOM 1222 N N . ARG A 1 159 ? -7.404 -3.452 -12.413 1.00 87.94 159 ARG A N 1
ATOM 1223 C CA . ARG A 1 159 ? -6.912 -2.841 -11.172 1.00 87.94 159 ARG A CA 1
ATOM 1224 C C . ARG A 1 159 ? -5.426 -3.129 -11.033 1.00 87.94 159 ARG A C 1
ATOM 1226 O O . ARG A 1 159 ? -5.047 -4.251 -10.706 1.00 87.94 159 ARG A O 1
ATOM 1233 N N . ILE A 1 160 ? -4.601 -2.114 -11.260 1.00 89.38 160 ILE A N 1
ATOM 1234 C CA . ILE A 1 160 ? -3.146 -2.273 -11.270 1.00 89.38 160 ILE A CA 1
ATOM 1235 C C . ILE A 1 160 ? -2.556 -1.864 -9.924 1.00 89.38 160 ILE A C 1
ATOM 1237 O O . ILE A 1 160 ? -2.810 -0.769 -9.415 1.00 89.38 160 ILE A O 1
ATOM 1241 N N . SER A 1 161 ? -1.761 -2.763 -9.353 1.00 92.00 161 SER A N 1
ATOM 1242 C CA . SER A 1 161 ? -1.049 -2.578 -8.093 1.00 92.00 161 SER A CA 1
ATOM 1243 C C . SER A 1 161 ? 0.453 -2.546 -8.346 1.00 92.00 161 SER A C 1
ATOM 1245 O O . SER A 1 161 ? 0.976 -3.475 -8.954 1.00 92.00 161 SER A O 1
ATOM 1247 N N . LEU A 1 162 ? 1.152 -1.510 -7.881 1.00 92.12 162 LEU A N 1
ATOM 1248 C CA . LEU A 1 162 ? 2.613 -1.418 -7.976 1.00 92.12 162 LEU A CA 1
ATOM 1249 C C . LEU A 1 162 ? 3.244 -1.586 -6.594 1.00 92.12 162 LEU A C 1
ATOM 1251 O O . LEU A 1 162 ? 2.814 -0.938 -5.648 1.00 92.12 162 LEU A O 1
ATOM 1255 N N . SER A 1 163 ? 4.282 -2.404 -6.468 1.00 92.50 163 SER A N 1
ATOM 1256 C CA . SER A 1 163 ? 5.053 -2.553 -5.228 1.00 92.50 163 SER A CA 1
ATOM 1257 C C . SER A 1 163 ? 6.510 -2.219 -5.495 1.00 92.50 163 SER A C 1
ATOM 1259 O O . SER A 1 163 ? 7.134 -2.843 -6.344 1.00 92.50 163 SER A O 1
ATOM 1261 N N . PHE A 1 164 ? 7.048 -1.230 -4.791 1.00 91.62 164 PHE A N 1
ATOM 1262 C CA . PHE A 1 164 ? 8.447 -0.826 -4.853 1.00 91.62 164 PHE A CA 1
ATOM 1263 C C . PHE A 1 164 ? 9.147 -1.299 -3.584 1.00 91.62 164 PHE A C 1
ATOM 1265 O O . PHE A 1 164 ? 8.691 -1.013 -2.474 1.00 91.62 164 PHE A O 1
ATOM 1272 N N . GLN A 1 165 ? 10.254 -2.027 -3.733 1.00 89.94 165 GLN A N 1
ATOM 1273 C CA . GLN A 1 165 ? 10.998 -2.591 -2.608 1.00 89.94 165 GLN A CA 1
ATOM 1274 C C . GLN A 1 165 ? 12.490 -2.249 -2.680 1.00 89.94 165 GLN A C 1
ATOM 1276 O O . GLN A 1 165 ? 13.128 -2.463 -3.712 1.00 89.94 165 GLN A O 1
ATOM 1281 N N . PHE A 1 166 ? 13.046 -1.780 -1.557 1.00 85.50 166 PHE A N 1
ATOM 1282 C CA . PHE A 1 166 ? 14.485 -1.539 -1.348 1.00 85.50 166 PHE A CA 1
ATOM 1283 C C . PHE A 1 166 ? 15.147 -0.518 -2.292 1.00 85.50 166 PHE A C 1
ATOM 1285 O O . PHE A 1 166 ? 16.328 -0.651 -2.607 1.00 85.50 166 PHE A O 1
ATOM 1292 N N . MET A 1 167 ? 14.427 0.519 -2.724 1.00 87.69 167 MET A N 1
ATOM 1293 C CA . MET A 1 167 ? 14.941 1.510 -3.684 1.00 87.69 167 MET A CA 1
ATOM 1294 C C . MET A 1 167 ? 14.735 2.959 -3.241 1.00 87.69 167 MET A C 1
ATOM 1296 O O . MET A 1 167 ? 13.977 3.238 -2.308 1.00 87.69 167 MET A O 1
ATOM 1300 N N . THR A 1 168 ? 15.417 3.881 -3.919 1.00 88.75 168 THR A N 1
ATOM 1301 C CA . THR A 1 168 ? 15.218 5.325 -3.756 1.00 88.75 168 THR A CA 1
ATOM 1302 C C . THR A 1 168 ? 14.330 5.847 -4.881 1.00 88.75 168 THR A C 1
ATOM 1304 O O . THR A 1 168 ? 14.586 5.557 -6.050 1.00 88.75 168 THR A O 1
ATOM 1307 N N . LEU A 1 169 ? 13.290 6.610 -4.536 1.00 90.12 169 LEU A N 1
ATOM 1308 C CA . LEU A 1 169 ? 12.442 7.305 -5.501 1.00 90.12 169 LEU A CA 1
ATOM 1309 C C . LEU A 1 169 ? 12.646 8.813 -5.392 1.00 90.12 169 LEU A C 1
ATOM 1311 O O . LEU A 1 169 ? 12.559 9.390 -4.307 1.00 90.12 169 LEU A O 1
ATOM 1315 N N . SER A 1 170 ? 12.872 9.457 -6.532 1.00 91.38 170 SER A N 1
ATOM 1316 C CA . SER A 1 170 ? 12.987 10.908 -6.614 1.00 91.38 170 SER A CA 1
ATOM 1317 C C . SER A 1 170 ? 11.615 11.595 -6.474 1.00 91.38 170 SER A C 1
ATOM 1319 O O . SER A 1 170 ? 10.564 10.967 -6.669 1.00 91.38 170 SER A O 1
ATOM 1321 N N . PRO A 1 171 ? 11.584 12.913 -6.199 1.00 92.94 171 PRO A N 1
ATOM 1322 C CA . PRO A 1 171 ? 10.336 13.670 -6.182 1.00 92.94 171 PRO A CA 1
ATOM 1323 C C . PRO A 1 171 ? 9.533 13.603 -7.479 1.00 92.94 171 PRO A C 1
ATOM 1325 O O . PRO A 1 171 ? 8.318 13.415 -7.430 1.00 92.94 171 PRO A O 1
ATOM 1328 N N . SER A 1 172 ? 10.198 13.673 -8.635 1.00 90.56 172 SER A N 1
ATOM 1329 C CA . SER A 1 172 ? 9.520 13.570 -9.930 1.00 90.56 172 SER A CA 1
ATOM 1330 C C . SER A 1 172 ? 8.891 12.194 -10.144 1.00 90.56 172 SER A C 1
ATOM 1332 O O . SER A 1 172 ? 7.814 12.103 -10.727 1.00 90.56 172 SER A O 1
ATOM 1334 N N . GLN A 1 173 ? 9.505 11.127 -9.627 1.00 90.19 173 GLN A N 1
ATOM 1335 C CA . GLN A 1 173 ? 8.956 9.772 -9.711 1.00 90.19 173 GLN A CA 1
ATOM 1336 C C . GLN A 1 173 ? 7.732 9.594 -8.824 1.00 90.19 173 GLN A C 1
ATOM 1338 O O . GLN A 1 173 ? 6.717 9.081 -9.290 1.00 90.19 173 GLN A O 1
ATOM 1343 N N . CYS A 1 174 ? 7.794 10.065 -7.575 1.00 93.50 174 CYS A N 1
ATOM 1344 C CA . CYS A 1 174 ? 6.627 10.073 -6.693 1.00 93.50 174 CYS A CA 1
ATOM 1345 C C . CYS A 1 174 ? 5.478 10.861 -7.339 1.00 93.50 174 CYS A C 1
ATOM 1347 O O . CYS A 1 174 ? 4.352 10.371 -7.419 1.00 93.50 174 CYS A O 1
ATOM 1349 N N . GLN A 1 175 ? 5.770 12.039 -7.894 1.00 92.56 175 GLN A N 1
ATOM 1350 C CA . GLN A 1 175 ? 4.759 12.868 -8.540 1.00 92.56 175 GLN A CA 1
ATOM 1351 C C . GLN A 1 175 ? 4.139 12.170 -9.755 1.00 92.56 175 GLN A C 1
ATOM 1353 O O . GLN A 1 175 ? 2.918 12.196 -9.916 1.00 92.56 175 GLN A O 1
ATOM 1358 N N . ALA A 1 176 ? 4.959 11.536 -10.595 1.00 89.38 176 ALA A N 1
ATOM 1359 C CA . ALA A 1 176 ? 4.507 10.809 -11.778 1.00 89.38 176 ALA A CA 1
ATOM 1360 C C . ALA A 1 176 ? 3.570 9.650 -11.401 1.00 89.38 176 ALA A C 1
ATOM 1362 O O . ALA A 1 176 ? 2.491 9.509 -11.975 1.00 89.38 176 ALA A O 1
ATOM 1363 N N . ILE A 1 177 ? 3.935 8.889 -10.369 1.00 90.50 177 ILE A N 1
ATOM 1364 C CA . ILE A 1 177 ? 3.126 7.806 -9.809 1.00 90.50 177 ILE A CA 1
ATOM 1365 C C . ILE A 1 177 ? 1.759 8.322 -9.330 1.00 90.50 177 ILE A C 1
ATOM 1367 O O . ILE A 1 177 ? 0.724 7.799 -9.737 1.00 90.50 177 ILE A O 1
ATOM 1371 N N . PHE A 1 178 ? 1.727 9.366 -8.499 1.00 92.25 178 PHE A N 1
ATOM 1372 C CA . PHE A 1 178 ? 0.478 9.889 -7.921 1.00 92.25 178 PHE A CA 1
ATOM 1373 C C . PHE A 1 178 ? -0.345 10.745 -8.899 1.00 92.25 178 PHE A C 1
ATOM 1375 O O . PHE A 1 178 ? -1.505 11.048 -8.631 1.00 92.25 178 PHE A O 1
ATOM 1382 N N . SER A 1 179 ? 0.226 11.107 -10.050 1.00 90.25 179 SER A N 1
ATOM 1383 C CA . SER A 1 179 ? -0.487 11.773 -11.149 1.00 90.25 179 SER A CA 1
ATOM 1384 C C . SER A 1 179 ? -1.003 10.795 -12.206 1.00 90.25 179 SER A C 1
ATOM 1386 O O . SER A 1 179 ? -1.711 11.211 -13.123 1.00 90.25 179 SER A O 1
ATOM 1388 N N . SER A 1 180 ? -0.647 9.512 -12.109 1.00 85.69 180 SER A N 1
ATOM 1389 C CA . SER A 1 180 ? -1.061 8.502 -13.080 1.00 85.69 180 SER A CA 1
ATOM 1390 C C . SER A 1 180 ? -2.552 8.167 -12.949 1.00 85.69 180 SER A C 1
ATOM 1392 O O . SER A 1 180 ? -3.144 8.229 -11.869 1.00 85.69 180 SER A O 1
ATOM 1394 N N . LEU A 1 181 ? -3.174 7.824 -14.075 1.00 82.62 181 LEU A N 1
ATOM 1395 C CA . LEU A 1 181 ? -4.532 7.287 -14.123 1.00 82.62 181 LEU A CA 1
ATOM 1396 C C . LEU A 1 181 ? -4.470 5.757 -14.103 1.00 82.62 181 LEU A C 1
ATOM 1398 O O . LEU A 1 181 ? -3.535 5.171 -14.639 1.00 82.62 181 LEU A O 1
ATOM 1402 N N . GLY A 1 182 ? -5.470 5.113 -13.501 1.00 81.88 182 GLY A N 1
ATOM 1403 C CA . GLY A 1 182 ? -5.626 3.652 -13.543 1.00 81.88 182 GLY A CA 1
ATOM 1404 C C . GLY A 1 182 ? -4.828 2.860 -12.499 1.00 81.88 182 GLY A C 1
ATOM 1405 O O . GLY A 1 182 ? -5.044 1.656 -12.368 1.00 81.88 182 GLY A O 1
ATOM 1406 N N . LEU A 1 183 ? -3.960 3.496 -11.702 1.00 89.00 183 LEU A N 1
ATOM 1407 C CA . LEU A 1 183 ? -3.354 2.819 -10.551 1.00 89.00 183 LEU A CA 1
ATOM 1408 C C . LEU A 1 183 ? -4.385 2.645 -9.435 1.00 89.00 183 LEU A C 1
ATOM 1410 O O . LEU A 1 183 ? -4.993 3.605 -8.968 1.00 89.00 183 LEU A O 1
ATOM 1414 N N . TYR A 1 184 ? -4.566 1.406 -8.987 1.00 92.38 184 TYR A N 1
ATOM 1415 C CA . TYR A 1 184 ? -5.448 1.087 -7.873 1.00 92.38 184 TYR A CA 1
ATOM 1416 C C . TYR A 1 184 ? -4.690 1.090 -6.545 1.00 92.38 184 TYR A C 1
ATOM 1418 O O . TYR A 1 184 ? -5.139 1.721 -5.587 1.00 92.38 184 TYR A O 1
ATOM 1426 N N . SER A 1 185 ? -3.536 0.423 -6.488 1.00 94.88 185 SER A N 1
ATOM 1427 C CA . SER A 1 185 ? -2.758 0.269 -5.259 1.00 94.88 185 SER A CA 1
ATOM 1428 C C . SER A 1 185 ? -1.292 0.593 -5.482 1.00 94.88 185 SER A C 1
ATOM 1430 O O . SER A 1 185 ? -0.726 0.279 -6.528 1.00 94.88 185 SER A O 1
ATOM 1432 N N . ILE A 1 186 ? -0.656 1.151 -4.459 1.00 95.88 186 ILE A N 1
ATOM 1433 C CA . ILE A 1 186 ? 0.791 1.266 -4.409 1.00 95.88 186 ILE A CA 1
ATOM 1434 C C . ILE A 1 186 ? 1.356 0.817 -3.072 1.00 95.88 186 ILE A C 1
ATOM 1436 O O . ILE A 1 186 ? 0.762 1.066 -2.026 1.00 95.88 186 ILE A O 1
ATOM 1440 N N . GLU A 1 187 ? 2.512 0.171 -3.112 1.00 96.00 187 GLU A N 1
ATOM 1441 C CA . GLU A 1 187 ? 3.288 -0.222 -1.949 1.00 96.00 187 GLU A CA 1
ATOM 1442 C C . GLU A 1 187 ? 4.705 0.349 -2.029 1.00 96.00 187 GLU A C 1
ATOM 1444 O O . GLU A 1 187 ? 5.391 0.193 -3.037 1.00 96.00 187 GLU A O 1
ATOM 1449 N N . PHE A 1 188 ? 5.157 0.966 -0.940 1.00 95.00 188 PHE A N 1
ATOM 1450 C CA . PHE A 1 188 ? 6.550 1.338 -0.717 1.00 95.00 188 PHE A CA 1
ATOM 1451 C C . PHE A 1 188 ? 7.092 0.529 0.456 1.00 95.00 188 PHE A C 1
ATOM 1453 O O . PHE A 1 188 ? 6.844 0.849 1.619 1.00 95.00 188 PHE A O 1
ATOM 1460 N N . ARG A 1 189 ? 7.852 -0.525 0.167 1.00 92.00 189 ARG A N 1
ATOM 1461 C CA . ARG A 1 189 ? 8.454 -1.373 1.193 1.00 92.00 189 ARG A CA 1
ATOM 1462 C C . ARG A 1 189 ? 9.922 -1.038 1.357 1.00 92.00 189 ARG A C 1
ATOM 1464 O O . ARG A 1 189 ? 10.732 -1.360 0.488 1.00 92.00 189 ARG A O 1
ATOM 1471 N N . GLN A 1 190 ? 10.271 -0.417 2.483 1.00 87.75 190 GLN A N 1
ATOM 1472 C CA . GLN A 1 190 ? 11.650 -0.015 2.754 1.00 87.75 190 GLN A CA 1
ATOM 1473 C C . GLN A 1 190 ? 12.231 0.772 1.568 1.00 87.75 190 GLN A C 1
ATOM 1475 O O . GLN A 1 190 ? 13.282 0.426 1.033 1.00 87.75 190 GLN A O 1
ATOM 1480 N N . CYS A 1 191 ? 11.501 1.790 1.120 1.00 89.62 191 CYS A N 1
ATOM 1481 C CA . CYS A 1 191 ? 11.947 2.712 0.080 1.00 89.62 191 CYS A CA 1
ATOM 1482 C C . CYS A 1 191 ? 12.316 4.053 0.701 1.00 89.62 191 CYS A C 1
ATOM 1484 O O . CYS A 1 191 ? 11.773 4.419 1.736 1.00 89.62 191 CYS A O 1
ATOM 1486 N N . THR A 1 192 ? 13.215 4.788 0.055 1.00 89.94 192 THR A N 1
ATOM 1487 C CA . THR A 1 192 ? 13.539 6.166 0.438 1.00 89.94 192 THR A CA 1
ATOM 1488 C C . THR A 1 192 ? 12.900 7.103 -0.573 1.00 89.94 192 THR A C 1
ATOM 1490 O O . THR A 1 192 ? 13.296 7.116 -1.732 1.00 89.94 192 THR A O 1
ATOM 1493 N N . THR A 1 193 ? 11.893 7.865 -0.157 1.00 89.62 193 THR A N 1
ATOM 1494 C CA . THR A 1 193 ? 11.106 8.722 -1.068 1.00 89.62 193 THR A CA 1
ATOM 1495 C C . THR A 1 193 ? 11.310 10.219 -0.836 1.00 89.62 193 THR A C 1
ATOM 1497 O O . THR A 1 193 ? 10.895 11.044 -1.651 1.00 89.62 193 THR A O 1
ATOM 1500 N N . GLY A 1 194 ? 11.915 10.580 0.302 1.00 86.94 194 GLY A N 1
ATOM 1501 C CA . GLY A 1 194 ? 12.117 11.964 0.728 1.00 86.94 194 GLY A CA 1
ATOM 1502 C C . GLY A 1 194 ? 10.835 12.804 0.701 1.00 86.94 194 GLY A C 1
ATOM 1503 O O . GLY A 1 194 ? 9.723 12.303 0.878 1.00 86.94 194 GLY A O 1
ATOM 1504 N N . GLU A 1 195 ? 11.007 14.095 0.428 1.00 93.00 195 GLU A N 1
ATOM 1505 C CA . GLU A 1 195 ? 9.929 15.089 0.331 1.00 93.00 195 GLU A CA 1
ATOM 1506 C C . GLU A 1 195 ? 8.962 14.851 -0.835 1.00 93.00 195 GLU A C 1
ATOM 1508 O O . GLU A 1 195 ? 7.803 15.268 -0.795 1.00 93.00 195 GLU A O 1
ATOM 1513 N N . GLY A 1 196 ? 9.419 14.113 -1.847 1.00 93.56 196 GLY A N 1
ATOM 1514 C CA . GLY A 1 196 ? 8.653 13.785 -3.040 1.00 93.56 196 GLY A CA 1
ATOM 1515 C C . GLY A 1 196 ? 7.321 13.114 -2.749 1.00 93.56 196 GLY A C 1
ATOM 1516 O O . GLY A 1 196 ? 6.289 13.500 -3.300 1.00 93.56 196 GLY A O 1
ATOM 1517 N N . LEU A 1 197 ? 7.331 12.119 -1.859 1.00 95.31 197 LEU A N 1
ATOM 1518 C CA . LEU A 1 197 ? 6.116 11.401 -1.483 1.00 95.31 197 LEU A CA 1
ATOM 1519 C C . LEU A 1 197 ? 5.152 12.297 -0.701 1.00 95.31 197 LEU A C 1
ATOM 1521 O O . LEU A 1 197 ? 3.958 12.268 -0.980 1.00 95.31 197 LEU A O 1
ATOM 1525 N N . ARG A 1 198 ? 5.650 13.138 0.216 1.00 95.62 198 ARG A N 1
ATOM 1526 C CA . ARG A 1 198 ? 4.810 14.082 0.974 1.00 95.62 198 ARG A CA 1
ATOM 1527 C C . ARG A 1 198 ? 4.049 15.018 0.043 1.00 95.62 198 ARG A C 1
ATOM 1529 O O . ARG A 1 198 ? 2.832 15.150 0.162 1.00 95.62 198 ARG A O 1
ATOM 1536 N N . GLU A 1 199 ? 4.756 15.653 -0.889 1.00 96.38 199 GLU A N 1
ATOM 1537 C CA . GLU A 1 199 ? 4.143 16.568 -1.855 1.00 96.38 199 GLU A CA 1
ATOM 1538 C C . GLU A 1 199 ? 3.167 15.842 -2.782 1.00 96.38 199 GLU A C 1
ATOM 1540 O O . GLU A 1 199 ? 2.093 16.364 -3.081 1.00 96.38 199 GLU A O 1
ATOM 1545 N N . SER A 1 200 ? 3.507 14.622 -3.197 1.00 95.75 200 SER A N 1
ATOM 1546 C CA . SER A 1 200 ? 2.650 13.794 -4.047 1.00 95.75 200 SER A CA 1
ATOM 1547 C C . SER A 1 200 ? 1.352 13.401 -3.344 1.00 95.75 200 SER A C 1
ATOM 1549 O O . SER A 1 200 ? 0.285 13.501 -3.943 1.00 95.75 200 SER A O 1
ATOM 1551 N N . LEU A 1 201 ? 1.419 13.030 -2.062 1.00 95.38 201 LEU A N 1
ATOM 1552 C CA . LEU A 1 201 ? 0.246 12.723 -1.241 1.00 95.38 201 LEU A CA 1
ATOM 1553 C C . LEU A 1 201 ? -0.647 13.949 -1.055 1.00 95.38 201 LEU A C 1
ATOM 1555 O O . LEU A 1 201 ? -1.849 13.859 -1.304 1.00 95.38 201 LEU A O 1
ATOM 1559 N N . ARG A 1 202 ? -0.060 15.095 -0.691 1.00 94.75 202 ARG A N 1
ATOM 1560 C CA . ARG A 1 202 ? -0.792 16.356 -0.492 1.00 94.75 202 ARG A CA 1
ATOM 1561 C C . ARG A 1 202 ? -1.501 16.819 -1.765 1.00 94.75 202 ARG A C 1
ATOM 1563 O O . ARG A 1 202 ? -2.611 17.332 -1.703 1.00 94.75 202 ARG A O 1
ATOM 1570 N N . ASN A 1 203 ? -0.856 16.656 -2.919 1.00 94.25 203 ASN A N 1
ATOM 1571 C CA . ASN A 1 203 ? -1.365 17.153 -4.198 1.00 94.25 203 ASN A CA 1
ATOM 1572 C C . ASN A 1 203 ? -2.161 16.105 -4.993 1.00 94.25 203 ASN A C 1
ATOM 1574 O O . ASN A 1 203 ? -2.618 16.403 -6.102 1.00 94.25 203 ASN A O 1
ATOM 1578 N N . CYS A 1 204 ? -2.330 14.888 -4.462 1.00 92.88 204 CYS A N 1
ATOM 1579 C CA . CYS A 1 204 ? -3.050 13.828 -5.155 1.00 92.88 204 CYS A CA 1
ATOM 1580 C C . CYS A 1 204 ? -4.5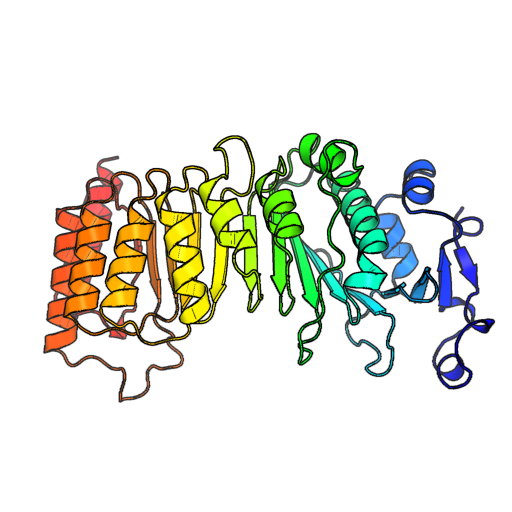28 14.201 -5.292 1.00 92.88 204 CYS A C 1
ATOM 1582 O O . CYS A 1 204 ? -5.252 14.372 -4.311 1.00 92.88 204 CYS A O 1
ATOM 1584 N N . LYS A 1 205 ? -4.990 14.314 -6.535 1.00 91.50 205 LYS A N 1
ATOM 1585 C CA . LYS A 1 205 ? -6.384 14.642 -6.846 1.00 91.50 205 LYS A CA 1
ATOM 1586 C C . LYS A 1 205 ? -7.247 13.377 -6.782 1.00 91.50 205 LYS A C 1
ATOM 1588 O O . LYS A 1 205 ? -6.775 12.341 -7.225 1.00 91.50 205 LYS A O 1
ATOM 1593 N N . PRO A 1 206 ? -8.529 13.437 -6.381 1.00 89.00 206 PRO A N 1
ATOM 1594 C CA . PRO A 1 206 ? -9.386 12.246 -6.283 1.00 89.00 206 PRO A CA 1
ATOM 1595 C C . PRO A 1 206 ? -9.533 11.432 -7.580 1.00 89.00 206 PRO A C 1
ATOM 1597 O O . PRO A 1 206 ? -9.759 10.225 -7.525 1.00 89.00 206 PRO A O 1
ATOM 1600 N N . ALA A 1 207 ? -9.422 12.077 -8.746 1.00 87.88 207 ALA A N 1
ATOM 1601 C CA . ALA A 1 207 ? -9.504 11.418 -10.052 1.00 87.88 207 ALA A CA 1
ATOM 1602 C C . ALA A 1 207 ? -8.194 10.735 -10.490 1.00 87.88 207 ALA A C 1
ATOM 1604 O O . ALA A 1 207 ? -8.197 10.009 -11.478 1.00 87.88 207 ALA A O 1
ATOM 1605 N N . PHE A 1 208 ? -7.090 10.985 -9.783 1.00 87.56 208 PHE A N 1
ATOM 1606 C CA . PHE A 1 208 ? -5.746 10.541 -10.136 1.00 87.56 208 PHE A CA 1
ATOM 1607 C C . PHE A 1 208 ? -5.103 9.790 -8.967 1.00 87.56 208 PHE A C 1
ATOM 1609 O O . PHE A 1 208 ? -5.501 9.944 -7.811 1.00 87.56 208 PHE A O 1
ATOM 1616 N N . GLY A 1 209 ? -4.082 9.002 -9.281 1.00 88.19 209 GLY A N 1
ATOM 1617 C CA . GLY A 1 209 ? -3.287 8.293 -8.294 1.00 88.19 209 GLY A CA 1
ATOM 1618 C C . GLY A 1 209 ? -3.992 7.087 -7.667 1.00 88.19 209 GLY A C 1
ATOM 1619 O O . GLY A 1 209 ? -5.144 6.772 -7.984 1.00 88.19 209 GLY A O 1
ATOM 1620 N N . PRO A 1 210 ? -3.275 6.382 -6.780 1.00 93.50 210 PRO A N 1
ATOM 1621 C CA . PRO A 1 210 ? -3.757 5.155 -6.169 1.00 93.50 210 PRO A CA 1
ATOM 1622 C C . PRO A 1 210 ? -4.904 5.419 -5.189 1.00 93.50 210 PRO A C 1
ATOM 1624 O O . PRO A 1 210 ? -4.965 6.457 -4.531 1.00 93.50 210 PRO A O 1
ATOM 1627 N N . LYS A 1 211 ? -5.795 4.434 -5.054 1.00 94.94 211 LYS A N 1
ATOM 1628 C CA . LYS A 1 211 ? -6.828 4.381 -4.005 1.00 94.94 211 LYS A CA 1
ATOM 1629 C C . LYS A 1 211 ? -6.331 3.719 -2.731 1.00 94.94 211 LYS A C 1
ATOM 1631 O O . LYS A 1 211 ? -6.827 4.026 -1.648 1.00 94.94 211 LYS A O 1
ATOM 1636 N N . LYS A 1 212 ? -5.335 2.846 -2.870 1.00 96.44 212 LYS A N 1
ATOM 1637 C CA . LYS A 1 212 ? -4.701 2.117 -1.783 1.00 96.44 212 LYS A CA 1
ATOM 1638 C C . LYS A 1 212 ? -3.221 2.448 -1.684 1.00 96.44 212 LYS A C 1
ATOM 1640 O O . LYS A 1 212 ? -2.503 2.382 -2.679 1.00 96.44 212 LYS A O 1
ATOM 1645 N N . LEU A 1 213 ? -2.766 2.753 -0.476 1.00 97.00 213 LEU A N 1
ATOM 1646 C CA . LEU A 1 213 ? -1.364 3.009 -0.173 1.00 97.00 213 LEU A CA 1
ATOM 1647 C C . LEU A 1 213 ? -0.889 2.080 0.937 1.00 97.00 213 LEU A C 1
ATOM 1649 O O . LEU A 1 213 ? -1.458 2.076 2.023 1.00 97.00 213 LEU A O 1
ATOM 1653 N N . LYS A 1 214 ? 0.181 1.336 0.670 1.00 97.12 214 LYS A N 1
ATOM 1654 C CA . LYS A 1 214 ? 0.909 0.539 1.653 1.00 97.12 214 LYS A CA 1
ATOM 1655 C C . LYS A 1 214 ? 2.305 1.112 1.842 1.00 97.12 214 LYS A C 1
ATOM 1657 O O . LYS A 1 214 ? 3.007 1.340 0.859 1.00 97.12 214 LYS A O 1
ATOM 1662 N N . ILE A 1 215 ? 2.737 1.351 3.073 1.00 95.69 215 ILE A N 1
ATOM 1663 C CA . ILE A 1 215 ? 4.085 1.861 3.336 1.00 95.69 215 ILE A CA 1
ATOM 1664 C C . ILE A 1 215 ? 4.715 1.136 4.520 1.00 95.69 215 ILE A C 1
ATOM 1666 O O . ILE A 1 215 ? 4.147 1.103 5.605 1.00 95.69 215 ILE A O 1
ATOM 1670 N N . SER A 1 216 ? 5.942 0.652 4.330 1.00 93.69 216 SER A N 1
ATOM 1671 C CA . SER A 1 216 ? 6.874 0.318 5.408 1.00 93.69 216 SER A CA 1
ATOM 1672 C C . SER A 1 216 ? 7.937 1.405 5.486 1.00 93.69 216 SER A C 1
ATOM 1674 O O . SER A 1 216 ? 8.700 1.596 4.534 1.00 93.69 216 SER A O 1
ATOM 1676 N N . CYS A 1 217 ? 7.965 2.124 6.607 1.00 89.06 217 CYS A N 1
ATOM 1677 C CA . CYS A 1 217 ? 8.819 3.292 6.804 1.00 89.06 217 CYS A CA 1
ATOM 1678 C C . CYS A 1 217 ? 9.497 3.287 8.178 1.00 89.06 217 CYS A C 1
ATOM 1680 O O . CYS A 1 217 ? 9.059 2.632 9.128 1.00 89.06 217 CYS A O 1
ATOM 1682 N N . THR A 1 218 ? 10.600 4.023 8.268 1.00 90.31 218 THR A N 1
ATOM 1683 C CA . THR A 1 218 ? 11.242 4.385 9.536 1.00 90.31 218 THR A CA 1
ATOM 1684 C C . THR A 1 218 ? 10.467 5.503 10.244 1.00 90.31 218 THR A C 1
ATOM 1686 O O . THR A 1 218 ? 9.643 6.180 9.631 1.00 90.31 218 THR A O 1
ATOM 1689 N N . GLN A 1 219 ? 10.767 5.756 11.522 1.00 91.19 219 GLN A N 1
ATOM 1690 C CA . GLN A 1 219 ? 10.157 6.856 12.287 1.00 91.19 219 GLN A CA 1
ATOM 1691 C C . GLN A 1 219 ? 10.369 8.228 11.623 1.00 91.19 219 GLN A C 1
ATOM 1693 O O . GLN A 1 219 ? 9.460 9.052 11.570 1.00 91.19 219 GLN A O 1
ATOM 1698 N N . GLN A 1 220 ? 11.561 8.466 11.066 1.00 89.31 220 GLN A N 1
ATOM 1699 C CA . GLN A 1 220 ? 11.876 9.722 10.385 1.00 89.31 220 GLN A CA 1
ATOM 1700 C C . GLN A 1 220 ? 11.045 9.903 9.108 1.00 89.31 220 GLN A C 1
ATOM 1702 O O . GLN A 1 220 ? 10.510 10.980 8.865 1.00 89.31 220 GLN A O 1
ATOM 1707 N N . GLU A 1 221 ? 10.913 8.848 8.303 1.00 90.56 221 GLU A N 1
ATOM 1708 C CA . GLU A 1 221 ? 10.104 8.869 7.080 1.00 90.56 221 GLU A CA 1
ATOM 1709 C C . GLU A 1 221 ? 8.609 9.012 7.397 1.00 90.56 221 GLU A C 1
ATOM 1711 O O . GLU A 1 221 ? 7.904 9.746 6.702 1.00 90.56 221 GLU A O 1
ATOM 1716 N N . PHE A 1 222 ? 8.131 8.367 8.470 1.00 93.00 222 PHE A N 1
ATOM 1717 C CA . PHE A 1 222 ? 6.746 8.479 8.925 1.00 93.00 222 PHE A CA 1
ATOM 1718 C C . PHE A 1 222 ? 6.339 9.936 9.160 1.00 93.00 222 PHE A C 1
ATOM 1720 O O . PHE A 1 222 ? 5.245 10.329 8.755 1.00 93.00 222 PHE A O 1
ATOM 1727 N N . ALA A 1 223 ? 7.221 10.757 9.741 1.00 92.19 223 ALA A N 1
ATOM 1728 C CA . ALA A 1 223 ? 6.912 12.158 9.996 1.00 92.19 223 ALA A CA 1
ATOM 1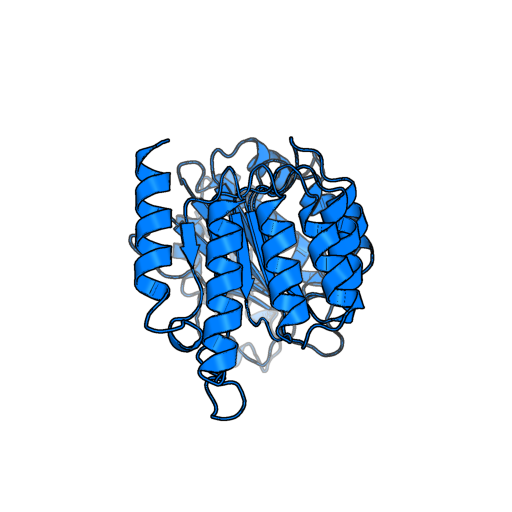729 C C . ALA A 1 223 ? 6.581 12.930 8.707 1.00 92.19 223 ALA A C 1
ATOM 1731 O O . ALA A 1 223 ? 5.553 13.604 8.626 1.00 92.19 223 ALA A O 1
ATOM 1732 N N . THR A 1 224 ? 7.409 12.758 7.677 1.00 91.88 224 THR A N 1
ATOM 1733 C CA . THR A 1 224 ? 7.211 13.351 6.350 1.00 91.88 224 THR A CA 1
ATOM 1734 C C . THR A 1 224 ? 5.947 12.810 5.670 1.00 91.88 224 THR A C 1
ATOM 1736 O O . THR A 1 224 ? 5.192 13.574 5.068 1.00 91.88 224 THR A O 1
ATOM 1739 N N . ILE A 1 225 ? 5.671 11.508 5.789 1.00 93.88 225 ILE A N 1
ATOM 1740 C CA . ILE A 1 225 ? 4.485 10.868 5.196 1.00 93.88 225 ILE A CA 1
ATOM 1741 C C . ILE A 1 225 ? 3.190 11.367 5.851 1.00 93.88 225 ILE A C 1
ATOM 1743 O O . ILE A 1 225 ? 2.243 11.717 5.146 1.00 93.88 225 ILE A O 1
ATOM 1747 N N . ALA A 1 226 ? 3.146 11.439 7.183 1.00 94.19 226 ALA A N 1
ATOM 1748 C CA . ALA A 1 226 ? 1.966 11.856 7.937 1.00 94.19 226 ALA A CA 1
ATOM 1749 C C . ALA A 1 226 ? 1.511 13.280 7.571 1.00 94.19 226 ALA A C 1
ATOM 1751 O O . ALA A 1 226 ? 0.317 13.534 7.408 1.00 94.19 226 ALA A O 1
ATOM 1752 N N . GLU A 1 227 ? 2.458 14.197 7.350 1.00 93.12 227 GLU A N 1
ATOM 1753 C CA . GLU A 1 227 ? 2.164 15.555 6.877 1.00 93.12 227 GLU A CA 1
ATOM 1754 C C . GLU A 1 227 ? 1.546 15.603 5.474 1.00 93.12 227 GLU A C 1
ATOM 1756 O O . GLU A 1 227 ? 0.810 16.542 5.160 1.00 93.12 227 GLU A O 1
ATOM 1761 N N . GLY A 1 228 ? 1.875 14.637 4.614 1.00 94.06 228 GLY A N 1
ATOM 1762 C CA . GLY A 1 228 ? 1.295 14.511 3.278 1.00 94.06 228 GLY A CA 1
ATOM 1763 C C . GLY A 1 228 ? -0.101 13.893 3.316 1.00 94.06 228 GLY A C 1
ATOM 1764 O O . GLY A 1 228 ? -0.982 14.320 2.575 1.00 94.06 228 GLY A O 1
ATOM 1765 N N . LEU A 1 229 ? -0.313 12.919 4.207 1.00 94.94 229 LEU A N 1
ATOM 1766 C CA . LEU A 1 229 ? -1.594 12.229 4.385 1.00 94.94 229 LEU A CA 1
ATOM 1767 C C . LEU A 1 229 ? -2.697 13.136 4.933 1.00 94.94 229 LEU A C 1
ATOM 1769 O O . LEU A 1 229 ? -3.831 13.015 4.482 1.00 94.94 229 LEU A O 1
ATOM 1773 N N . ARG A 1 230 ? -2.378 14.054 5.858 1.00 92.56 230 ARG A N 1
ATOM 1774 C CA . ARG A 1 230 ? -3.359 14.973 6.471 1.00 92.56 230 ARG A CA 1
ATOM 1775 C C . ARG A 1 230 ? -4.213 15.715 5.439 1.00 92.56 230 ARG A C 1
ATOM 1777 O O . ARG A 1 230 ? -5.404 15.911 5.649 1.00 92.56 230 ARG A O 1
ATOM 1784 N N . ASP A 1 231 ? -3.588 16.129 4.340 1.00 89.50 231 ASP A N 1
ATOM 1785 C CA . ASP A 1 231 ? -4.215 16.950 3.304 1.00 89.50 231 ASP A CA 1
ATOM 1786 C C . ASP A 1 231 ? -4.665 16.103 2.088 1.00 89.50 231 ASP A C 1
ATOM 1788 O O . ASP A 1 231 ? -5.151 16.644 1.093 1.00 89.50 231 ASP A O 1
ATOM 1792 N N . ASN A 1 232 ? -4.489 14.775 2.136 1.00 93.19 232 ASN A N 1
ATOM 1793 C CA . ASN A 1 232 ? -4.870 13.882 1.048 1.00 93.19 232 ASN A CA 1
ATOM 1794 C C . ASN A 1 232 ? -6.401 13.737 0.965 1.00 93.19 232 ASN A C 1
ATOM 1796 O O . ASN A 1 232 ? -7.107 13.709 1.970 1.00 93.19 232 ASN A O 1
ATOM 1800 N N . SER A 1 233 ? -6.917 13.631 -0.259 1.00 90.81 233 SER A N 1
ATOM 1801 C CA . SER A 1 233 ? -8.352 13.459 -0.532 1.00 90.81 233 SER A CA 1
ATOM 1802 C C . SER A 1 233 ? -8.629 12.379 -1.581 1.00 90.81 233 SER A C 1
ATOM 1804 O O . SER A 1 233 ? -9.695 12.349 -2.190 1.00 90.81 233 SER A O 1
ATOM 1806 N N . SER A 1 234 ? -7.659 11.505 -1.856 1.00 92.06 234 SER A N 1
ATOM 1807 C CA . SER A 1 234 ? -7.761 10.493 -2.913 1.00 92.06 234 SER A CA 1
ATOM 1808 C C . SER A 1 234 ? -7.741 9.059 -2.392 1.00 92.06 234 SER A C 1
ATOM 1810 O O . SER A 1 234 ? -8.356 8.192 -3.025 1.00 92.06 234 SER A O 1
ATOM 1812 N N . LEU A 1 235 ? -7.047 8.819 -1.277 1.00 95.12 235 LEU A N 1
ATOM 1813 C CA . LEU A 1 235 ? -6.854 7.504 -0.681 1.00 95.12 235 LEU A CA 1
ATOM 1814 C C . LEU A 1 235 ? -8.094 7.067 0.093 1.00 95.12 235 LEU A C 1
ATOM 1816 O O . LEU A 1 235 ? -8.576 7.771 0.975 1.00 95.12 235 LEU A O 1
ATOM 1820 N N . THR A 1 236 ? -8.555 5.857 -0.206 1.00 96.19 236 THR A N 1
ATOM 1821 C CA . THR A 1 236 ? -9.644 5.183 0.512 1.00 96.19 236 THR A CA 1
ATOM 1822 C C . THR A 1 236 ? -9.122 4.049 1.393 1.00 96.19 236 THR A C 1
ATOM 1824 O O . THR A 1 236 ? -9.818 3.605 2.304 1.00 96.19 236 THR A O 1
ATOM 1827 N N . GLU A 1 237 ? -7.899 3.572 1.141 1.00 97.38 237 GLU A N 1
ATOM 1828 C CA . GLU A 1 237 ? -7.242 2.512 1.907 1.00 97.38 237 GLU A CA 1
ATOM 1829 C C . GLU A 1 237 ? -5.799 2.903 2.260 1.00 97.38 237 GLU A C 1
ATOM 1831 O O . GLU A 1 237 ? -5.008 3.247 1.377 1.00 97.38 237 GLU A O 1
ATOM 1836 N N . LEU A 1 238 ? -5.442 2.799 3.541 1.00 97.25 238 LEU A N 1
ATOM 1837 C CA . LEU A 1 238 ? -4.086 3.036 4.034 1.00 97.25 238 LEU A CA 1
ATOM 1838 C C . LEU A 1 238 ? -3.599 1.852 4.872 1.00 97.25 238 LEU A C 1
ATOM 1840 O O . LEU A 1 238 ? -4.283 1.411 5.790 1.00 97.25 238 LEU A O 1
ATOM 1844 N N . GLU A 1 239 ? -2.390 1.385 4.585 1.00 96.88 239 GLU A N 1
ATOM 1845 C CA . GLU A 1 239 ? -1.687 0.347 5.333 1.00 96.88 239 GLU A CA 1
ATOM 1846 C C . GLU A 1 239 ? -0.294 0.853 5.713 1.00 96.88 239 GLU A C 1
ATOM 1848 O O . GLU A 1 239 ? 0.531 1.144 4.846 1.00 96.88 239 GLU A O 1
ATOM 1853 N N . LEU A 1 240 ? -0.027 0.984 7.010 1.00 95.00 240 LEU A N 1
ATOM 1854 C CA . LEU A 1 240 ? 1.267 1.426 7.526 1.00 95.00 240 LEU A CA 1
ATOM 1855 C C . LEU A 1 240 ? 1.928 0.304 8.324 1.00 95.00 240 LEU A C 1
ATOM 1857 O O . LEU A 1 240 ? 1.360 -0.187 9.295 1.00 95.00 240 LEU A O 1
ATOM 1861 N N . GLN A 1 241 ? 3.153 -0.054 7.948 1.00 93.19 241 GLN A N 1
ATOM 1862 C CA . GLN A 1 241 ? 4.022 -0.974 8.679 1.00 93.19 241 GLN A CA 1
ATOM 1863 C C . GLN A 1 241 ? 5.071 -0.166 9.445 1.00 93.19 241 GLN A C 1
ATOM 1865 O O . GLN A 1 241 ? 6.050 0.320 8.870 1.00 93.19 241 GLN A O 1
ATOM 1870 N N . LEU A 1 242 ? 4.837 0.014 10.744 1.00 89.88 242 LEU A N 1
ATOM 1871 C CA . LEU A 1 242 ? 5.521 1.007 11.573 1.00 89.88 242 LEU A CA 1
ATOM 1872 C C . LEU A 1 242 ? 6.535 0.316 12.485 1.00 89.88 242 LEU A C 1
ATOM 1874 O O . LEU A 1 242 ? 6.221 -0.115 13.585 1.00 89.88 242 LEU A O 1
ATOM 1878 N N . HIS A 1 243 ? 7.778 0.174 12.028 1.00 86.62 243 HIS A N 1
ATOM 1879 C CA . HIS A 1 243 ? 8.809 -0.588 12.747 1.00 86.62 243 HIS A CA 1
ATOM 1880 C C . HIS A 1 243 ? 9.510 0.213 13.864 1.00 86.62 243 HIS A C 1
ATOM 1882 O O . HIS A 1 243 ? 10.735 0.167 13.985 1.00 86.62 243 HIS A O 1
ATOM 1888 N N . PHE A 1 244 ? 8.760 0.976 14.658 1.00 88.56 244 PHE A N 1
ATOM 1889 C CA . PHE A 1 244 ? 9.285 1.819 15.734 1.00 88.56 244 PHE A CA 1
ATOM 1890 C C . PHE A 1 244 ? 8.241 2.038 16.836 1.00 88.56 244 PHE A C 1
ATOM 1892 O O . PHE A 1 244 ? 7.053 1.797 16.640 1.00 88.56 244 PHE A O 1
ATOM 1899 N N . ILE A 1 245 ? 8.704 2.495 18.001 1.00 86.56 245 ILE A N 1
ATOM 1900 C CA . ILE A 1 245 ? 7.845 2.832 19.140 1.00 86.56 245 ILE A CA 1
ATOM 1901 C C . ILE A 1 245 ? 7.352 4.267 18.970 1.00 86.56 245 ILE A C 1
ATOM 1903 O O . ILE A 1 245 ? 8.162 5.170 18.759 1.00 86.56 245 ILE A O 1
ATOM 1907 N N . PHE A 1 246 ? 6.043 4.469 19.084 1.00 89.19 246 PHE A N 1
ATOM 1908 C CA . PHE A 1 246 ? 5.426 5.788 19.044 1.00 89.19 246 PHE A CA 1
ATOM 1909 C C . PHE A 1 246 ? 5.800 6.601 20.280 1.00 89.19 246 PHE A C 1
ATOM 1911 O O . PHE A 1 246 ? 5.642 6.142 21.412 1.00 89.19 246 PHE A O 1
ATOM 1918 N N . ASN A 1 247 ? 6.242 7.833 20.049 1.00 91.12 247 ASN A N 1
ATOM 1919 C CA . ASN A 1 247 ? 6.261 8.880 21.065 1.00 91.12 247 ASN A CA 1
ATOM 1920 C C . ASN A 1 247 ? 5.074 9.844 20.875 1.00 91.12 247 ASN A C 1
ATOM 1922 O O . ASN A 1 247 ? 4.287 9.709 19.933 1.00 91.12 247 ASN A O 1
ATOM 1926 N N . ASP A 1 248 ? 4.967 10.843 21.750 1.00 92.38 248 ASP A N 1
ATOM 1927 C CA . ASP A 1 248 ? 3.899 11.849 21.702 1.00 92.38 248 ASP A CA 1
ATOM 1928 C C . ASP A 1 248 ? 3.818 12.582 20.354 1.00 92.38 248 ASP A C 1
ATOM 1930 O O . ASP A 1 248 ? 2.720 12.831 19.851 1.00 92.38 248 ASP A O 1
ATOM 1934 N N . ASP A 1 249 ? 4.957 12.894 19.731 1.00 94.69 249 ASP A N 1
ATOM 1935 C CA . ASP A 1 249 ? 4.977 13.567 18.432 1.00 94.69 249 ASP A CA 1
ATOM 1936 C C . ASP A 1 249 ? 4.445 12.646 17.326 1.00 94.69 249 ASP A C 1
ATOM 1938 O O . ASP A 1 249 ? 3.666 13.073 16.474 1.00 94.69 249 ASP A O 1
ATOM 1942 N N . ASP A 1 250 ? 4.830 11.370 17.325 1.00 94.31 250 ASP A N 1
ATOM 1943 C CA . ASP A 1 250 ? 4.332 10.389 16.356 1.00 94.31 250 ASP A CA 1
ATOM 1944 C C . ASP A 1 250 ? 2.826 10.176 16.513 1.00 94.31 250 ASP A C 1
ATOM 1946 O O . ASP A 1 250 ? 2.101 10.064 15.520 1.00 94.31 250 ASP A O 1
ATOM 1950 N N . MET A 1 251 ? 2.338 10.202 17.756 1.00 94.19 251 MET A N 1
ATOM 1951 C CA . MET A 1 251 ? 0.913 10.145 18.061 1.00 94.19 251 MET A CA 1
ATOM 1952 C C . MET A 1 251 ? 0.161 11.372 17.531 1.00 94.19 251 MET A C 1
ATOM 1954 O O . MET A 1 251 ? -0.905 11.240 16.922 1.00 94.19 251 MET A O 1
ATOM 1958 N N . GLN A 1 252 ? 0.720 12.574 17.679 1.00 94.12 252 GLN A N 1
ATOM 1959 C CA . GLN A 1 252 ? 0.151 13.783 17.072 1.00 94.12 252 GLN A CA 1
ATOM 1960 C C . GLN A 1 252 ? 0.135 13.696 15.540 1.00 94.12 252 GLN A C 1
ATOM 1962 O O . GLN A 1 252 ? -0.826 14.115 14.895 1.00 94.12 252 GLN A O 1
ATOM 1967 N N . ARG A 1 253 ? 1.171 13.107 14.938 1.00 94.88 253 ARG A N 1
ATOM 1968 C CA . ARG A 1 253 ? 1.267 12.951 13.483 1.00 94.88 253 ARG A CA 1
ATOM 1969 C C . ARG A 1 253 ? 0.262 11.949 12.931 1.00 94.88 253 ARG A C 1
ATOM 1971 O O . ARG A 1 253 ? -0.411 12.278 11.956 1.00 94.88 253 ARG A O 1
ATOM 1978 N N . ILE A 1 254 ? 0.107 10.766 13.537 1.00 94.56 254 ILE A N 1
ATOM 1979 C CA . ILE A 1 254 ? -0.893 9.793 13.063 1.00 94.56 254 ILE A CA 1
ATOM 1980 C C . ILE A 1 254 ? -2.310 10.339 13.236 1.00 94.56 254 ILE A C 1
ATOM 1982 O O . ILE A 1 254 ? -3.117 10.228 12.320 1.00 94.56 254 ILE A O 1
ATOM 1986 N N . THR A 1 255 ? -2.609 11.000 14.357 1.00 93.06 255 THR A N 1
ATOM 1987 C CA . THR A 1 255 ? -3.939 11.590 14.574 1.00 93.06 255 THR A CA 1
ATOM 1988 C C . THR A 1 255 ? -4.238 12.722 13.594 1.00 93.06 255 THR A C 1
ATOM 1990 O O . THR A 1 255 ? -5.359 12.809 13.101 1.00 93.06 255 THR A O 1
ATOM 1993 N N . ALA A 1 256 ? -3.240 13.533 13.230 1.00 92.19 256 ALA A N 1
ATOM 1994 C CA . ALA A 1 256 ? -3.377 14.507 12.152 1.00 92.19 256 ALA A CA 1
ATOM 1995 C C . ALA A 1 256 ? -3.553 13.836 10.777 1.00 92.19 256 ALA A C 1
ATOM 1997 O O . ALA A 1 256 ? -4.395 14.264 9.996 1.00 92.19 256 ALA A O 1
ATOM 1998 N N . ALA A 1 257 ? -2.807 12.770 10.472 1.00 92.75 257 ALA A N 1
ATOM 1999 C CA . ALA A 1 257 ? -2.946 12.031 9.214 1.00 92.75 257 ALA A CA 1
ATOM 2000 C C . ALA A 1 257 ? -4.341 11.396 9.055 1.00 92.75 257 ALA A C 1
ATOM 2002 O O . ALA A 1 257 ? -4.878 11.355 7.949 1.00 92.75 257 ALA A O 1
ATOM 2003 N N . LEU A 1 258 ? -4.958 10.971 10.161 1.00 92.38 258 LEU A N 1
ATOM 2004 C CA . LEU A 1 258 ? -6.337 10.471 10.206 1.00 92.38 258 LEU A CA 1
ATOM 2005 C C . LEU A 1 258 ? -7.396 11.565 9.980 1.00 92.38 258 LEU A C 1
ATOM 2007 O O . LEU A 1 258 ? -8.579 11.262 9.951 1.00 92.38 258 LEU A O 1
ATOM 2011 N N . GLN A 1 259 ? -7.022 12.830 9.771 1.00 85.19 259 GLN A N 1
ATOM 2012 C CA . GLN A 1 259 ? -7.967 13.850 9.297 1.00 85.19 259 GLN A CA 1
ATOM 2013 C C . GLN A 1 259 ? -8.269 13.732 7.789 1.00 85.19 259 GLN A C 1
ATOM 2015 O O . GLN A 1 259 ? -9.135 14.453 7.289 1.00 85.19 259 GLN A O 1
ATOM 2020 N N . CYS A 1 260 ? -7.592 12.822 7.072 1.00 83.50 260 CYS A N 1
ATOM 2021 C CA . CYS A 1 260 ? -7.867 12.484 5.674 1.00 83.50 260 CYS A CA 1
ATOM 2022 C C . CYS A 1 260 ? -9.316 12.001 5.495 1.00 83.50 260 CYS A C 1
ATOM 2024 O O . CYS A 1 260 ? -9.669 10.876 5.836 1.00 83.50 260 CYS A O 1
ATOM 2026 N N . GLN A 1 261 ? -10.167 12.852 4.923 1.00 83.31 261 GLN A N 1
ATOM 2027 C CA . GLN A 1 261 ? -11.621 12.667 4.985 1.00 83.31 261 GLN A CA 1
ATOM 2028 C C . GLN A 1 261 ? -12.163 11.512 4.138 1.00 83.31 261 GLN A C 1
ATOM 2030 O O . GLN A 1 261 ? -13.312 11.122 4.337 1.00 83.31 261 GLN A O 1
ATOM 2035 N N . GLU A 1 262 ? -11.380 10.980 3.198 1.00 93.25 262 GLU A N 1
ATOM 2036 C CA . GLU A 1 262 ? -11.821 9.945 2.252 1.00 93.25 262 GLU A CA 1
ATOM 2037 C C . GLU A 1 262 ? -11.459 8.517 2.679 1.00 93.25 262 GLU A C 1
ATOM 2039 O O . GLU A 1 262 ? -11.883 7.561 2.031 1.00 93.25 262 GLU A O 1
ATOM 2044 N N . MET A 1 263 ? -10.713 8.348 3.773 1.00 95.44 263 MET A N 1
ATOM 2045 C CA . MET A 1 263 ? -10.244 7.034 4.198 1.00 95.44 263 MET A CA 1
ATOM 2046 C C . MET A 1 263 ? -11.396 6.166 4.722 1.00 95.44 263 MET A C 1
ATOM 2048 O O . MET A 1 263 ? -12.132 6.555 5.629 1.00 95.44 263 MET A O 1
ATOM 2052 N N . GLU A 1 264 ? -11.534 4.962 4.165 1.00 97.00 264 GLU A N 1
ATOM 2053 C CA . GLU A 1 264 ? -12.550 3.977 4.557 1.00 97.00 264 GLU A CA 1
ATOM 2054 C C . GLU A 1 264 ? -11.934 2.754 5.244 1.00 97.00 264 GLU A C 1
ATOM 2056 O O . GLU A 1 264 ? -12.569 2.147 6.108 1.00 97.00 264 GLU A O 1
ATOM 2061 N N . ASN A 1 265 ? -10.698 2.396 4.889 1.00 98.00 265 ASN A N 1
ATOM 2062 C CA . ASN A 1 265 ? -10.003 1.242 5.448 1.00 98.00 265 ASN A CA 1
ATOM 2063 C C . ASN A 1 265 ? -8.620 1.646 5.951 1.00 98.00 265 ASN A C 1
ATOM 2065 O O . ASN A 1 265 ? -7.822 2.223 5.209 1.00 98.00 265 ASN A O 1
ATO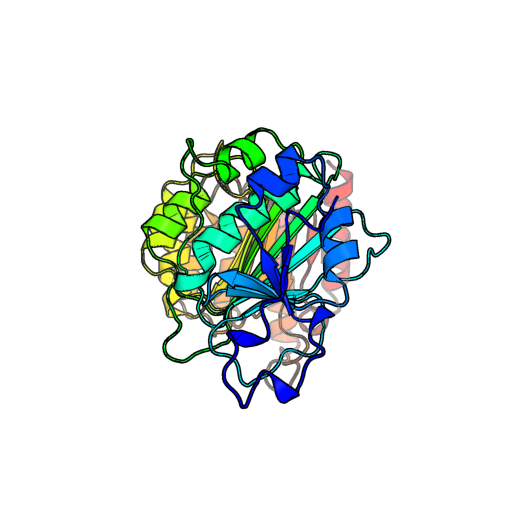M 2069 N N . LEU A 1 266 ? -8.334 1.294 7.199 1.00 97.62 266 LEU A N 1
ATOM 2070 C CA . LEU A 1 266 ? -7.059 1.552 7.844 1.00 97.62 266 LEU A CA 1
ATOM 2071 C C . LEU A 1 266 ? -6.464 0.251 8.375 1.00 97.62 266 LEU A C 1
ATOM 2073 O O . LEU A 1 266 ? -7.106 -0.483 9.125 1.00 97.62 266 LEU A O 1
ATOM 2077 N N . VAL A 1 267 ? -5.205 0.009 8.038 1.00 96.88 267 VAL A N 1
ATOM 2078 C CA . VAL A 1 267 ? -4.389 -1.060 8.604 1.00 96.88 267 VAL A CA 1
ATOM 2079 C C . VAL A 1 267 ? -3.138 -0.432 9.203 1.00 96.88 267 VAL A C 1
ATOM 2081 O O . VAL A 1 267 ? -2.373 0.242 8.517 1.00 96.88 267 VAL A O 1
ATOM 2084 N N . LEU A 1 268 ? -2.926 -0.645 10.494 1.00 94.44 268 LEU A N 1
ATOM 2085 C CA . LEU A 1 268 ? -1.710 -0.251 11.188 1.00 94.44 268 LEU A CA 1
ATOM 2086 C C . LEU A 1 268 ? -1.048 -1.511 11.731 1.00 94.44 268 LEU A C 1
ATOM 2088 O O . LEU A 1 268 ? -1.618 -2.196 12.577 1.00 94.44 268 LEU A O 1
ATOM 2092 N N . GLU A 1 269 ? 0.146 -1.819 11.240 1.00 91.62 269 GLU A N 1
ATOM 2093 C CA . GLU A 1 269 ? 0.939 -2.967 11.665 1.00 91.62 269 GLU A CA 1
ATOM 2094 C C . GLU A 1 269 ? 2.155 -2.526 12.476 1.00 91.62 269 GLU A C 1
ATOM 2096 O O . GLU A 1 269 ? 2.704 -1.442 12.268 1.00 91.62 269 GLU A O 1
ATOM 2101 N N . TYR A 1 270 ? 2.625 -3.424 13.346 1.00 85.62 270 TYR A N 1
ATOM 2102 C CA . TYR A 1 270 ? 3.786 -3.210 14.216 1.00 85.62 270 TYR A CA 1
ATOM 2103 C C . TYR A 1 270 ? 3.601 -2.063 15.214 1.00 85.62 270 TYR A C 1
ATOM 2105 O O . TYR A 1 270 ? 4.579 -1.477 15.662 1.00 85.62 270 TYR A O 1
ATOM 2113 N N . LEU A 1 271 ? 2.355 -1.782 15.605 1.00 85.00 271 LEU A N 1
ATOM 2114 C CA . LEU A 1 271 ? 2.079 -0.774 16.620 1.00 85.00 271 LEU A CA 1
ATOM 2115 C C . LEU A 1 271 ? 2.853 -1.089 17.905 1.00 85.00 271 LEU A C 1
ATOM 2117 O O . LEU A 1 271 ? 2.847 -2.219 18.381 1.00 85.00 271 LEU A O 1
ATOM 2121 N N . ASP A 1 272 ? 3.523 -0.091 18.464 1.00 85.38 272 ASP A N 1
ATOM 2122 C CA . ASP A 1 272 ? 4.147 -0.162 19.781 1.00 85.38 272 ASP A CA 1
ATOM 2123 C C . ASP A 1 272 ? 4.015 1.221 20.425 1.00 85.38 272 ASP A C 1
ATOM 2125 O O . ASP A 1 272 ? 4.545 2.206 19.916 1.00 85.38 272 ASP A O 1
ATOM 2129 N N . MET A 1 273 ? 3.194 1.310 21.470 1.00 88.81 273 MET A N 1
ATOM 2130 C CA . MET A 1 273 ? 2.800 2.556 22.137 1.00 88.81 273 MET A CA 1
ATOM 2131 C C . MET A 1 273 ? 2.340 2.260 23.565 1.00 88.81 273 MET A C 1
ATOM 2133 O O . MET A 1 273 ? 2.009 1.111 23.893 1.00 88.81 273 MET A O 1
ATOM 2137 N N . ASP A 1 274 ? 2.279 3.286 24.408 1.00 89.31 274 ASP A N 1
ATOM 2138 C CA . ASP A 1 274 ? 1.684 3.206 25.741 1.00 89.31 274 ASP A CA 1
ATOM 2139 C C . ASP A 1 274 ? 0.140 3.264 25.697 1.00 89.31 274 ASP A C 1
ATOM 2141 O O . ASP A 1 274 ? -0.484 3.114 24.644 1.00 89.31 274 ASP A O 1
ATOM 2145 N N . ASP A 1 275 ? -0.506 3.341 26.861 1.00 90.88 275 ASP A N 1
ATOM 2146 C CA . ASP A 1 275 ? -1.974 3.312 26.947 1.00 90.88 275 ASP A CA 1
ATOM 2147 C C . ASP A 1 275 ? -2.616 4.681 26.667 1.00 90.88 275 ASP A C 1
ATOM 2149 O O . ASP A 1 275 ? -3.763 4.735 26.209 1.00 90.88 275 ASP A O 1
ATOM 2153 N N . ASP A 1 276 ? -1.868 5.770 26.856 1.00 92.50 276 ASP A N 1
ATOM 2154 C CA . ASP A 1 276 ? -2.311 7.126 26.531 1.00 92.50 276 ASP A CA 1
ATOM 2155 C C . ASP A 1 276 ? -2.322 7.325 25.011 1.00 92.50 276 ASP A C 1
ATOM 2157 O O . ASP A 1 276 ? -3.339 7.742 24.447 1.00 92.50 276 ASP A O 1
ATOM 2161 N N . GLY A 1 277 ? -1.252 6.910 24.324 1.00 92.81 277 GLY A N 1
ATOM 2162 C CA . GLY A 1 277 ? -1.189 6.850 22.866 1.00 92.81 277 GLY A CA 1
ATOM 2163 C C . GLY A 1 277 ? -2.292 5.967 22.278 1.00 92.81 277 GLY A C 1
ATOM 2164 O O . GLY A 1 277 ? -2.998 6.384 21.358 1.00 92.81 277 GLY A O 1
ATOM 2165 N N . TRP A 1 278 ? -2.537 4.789 22.863 1.00 93.50 278 TRP A N 1
ATOM 2166 C CA . TRP A 1 278 ? -3.635 3.913 22.435 1.00 93.50 278 TRP A CA 1
ATOM 2167 C C . TRP A 1 278 ? -5.006 4.589 22.547 1.00 93.50 278 TRP A C 1
ATOM 2169 O O . TRP A 1 278 ? -5.816 4.540 21.615 1.00 93.50 278 TRP A O 1
ATOM 2179 N N . SER A 1 279 ? -5.265 5.247 23.677 1.00 94.50 279 SER A N 1
ATOM 2180 C CA . SER A 1 279 ? -6.522 5.957 23.924 1.00 94.50 279 SER A CA 1
ATOM 2181 C C . SER A 1 279 ? -6.700 7.135 22.965 1.00 94.50 279 SER A C 1
ATOM 2183 O O . SER A 1 279 ? -7.802 7.363 22.459 1.00 94.50 279 SER A O 1
ATOM 2185 N N . LEU A 1 280 ? -5.615 7.851 22.661 1.00 95.12 280 LEU A N 1
ATOM 2186 C CA . LEU A 1 280 ? -5.610 8.957 21.710 1.00 95.12 280 LEU A CA 1
ATOM 2187 C C . LEU A 1 280 ? -5.877 8.484 20.271 1.00 95.12 280 LEU A C 1
ATOM 2189 O O . LEU A 1 280 ? -6.686 9.101 19.576 1.00 95.12 280 LEU A O 1
ATOM 2193 N N . LEU A 1 281 ? -5.277 7.364 19.845 1.00 95.88 281 LEU A N 1
ATOM 2194 C CA . LEU A 1 281 ? -5.579 6.732 18.555 1.00 95.88 281 LEU A CA 1
ATOM 2195 C C . LEU A 1 281 ? -7.059 6.343 18.468 1.00 95.88 281 LEU A C 1
ATOM 2197 O O . LEU A 1 281 ? -7.731 6.690 17.498 1.00 95.88 281 LEU A O 1
ATOM 2201 N N . CYS A 1 282 ? -7.580 5.663 19.494 1.00 96.56 282 CYS A N 1
ATOM 2202 C CA . CYS A 1 282 ? -8.985 5.260 19.549 1.00 96.56 282 CYS A CA 1
ATOM 2203 C C . CYS A 1 282 ? -9.918 6.471 19.463 1.00 96.56 282 CYS A C 1
ATOM 2205 O O . CYS A 1 282 ? -10.900 6.442 18.729 1.00 96.56 282 CYS A O 1
ATOM 2207 N N . LYS A 1 283 ? -9.600 7.563 20.161 1.00 96.12 283 LYS A N 1
ATOM 2208 C CA . LYS A 1 283 ? -10.384 8.796 20.079 1.00 96.12 283 LYS A CA 1
ATOM 2209 C C . LYS A 1 283 ? -10.390 9.375 18.660 1.00 96.12 283 LYS A C 1
ATOM 2211 O O . LYS A 1 283 ? -11.464 9.658 18.139 1.00 96.12 283 LYS A O 1
ATOM 2216 N N . ALA A 1 284 ? -9.225 9.499 18.022 1.00 95.81 284 ALA A N 1
ATOM 2217 C CA . ALA A 1 284 ? -9.126 10.033 16.662 1.00 95.81 284 ALA A CA 1
ATOM 2218 C C . ALA A 1 284 ? -9.894 9.177 15.640 1.00 95.81 284 ALA A C 1
ATOM 2220 O O . ALA A 1 284 ? -10.590 9.712 14.780 1.00 95.81 284 ALA A O 1
ATOM 2221 N N . LEU A 1 285 ? -9.834 7.847 15.766 1.00 96.81 285 LEU A N 1
ATOM 2222 C CA . LEU A 1 285 ? -10.623 6.933 14.933 1.00 96.81 285 LEU A CA 1
ATOM 2223 C C . LEU A 1 285 ? -12.134 7.076 15.175 1.00 96.81 285 LEU A C 1
ATOM 2225 O O . LEU A 1 285 ? -12.915 6.960 14.234 1.00 96.81 285 LEU A O 1
ATOM 2229 N N . GLY A 1 286 ? -12.550 7.346 16.415 1.00 96.06 286 GLY A N 1
ATOM 2230 C CA . GLY A 1 286 ? -13.956 7.557 16.775 1.00 96.06 286 GLY A CA 1
ATOM 2231 C C . GLY A 1 286 ? -14.532 8.847 16.192 1.00 96.06 286 GLY A C 1
ATOM 2232 O O . GLY A 1 286 ? -15.713 8.904 15.862 1.00 96.06 286 GLY A O 1
ATOM 2233 N N . GLU A 1 287 ? -13.688 9.863 16.014 1.00 94.69 287 GLU A N 1
ATOM 2234 C CA . GLU A 1 287 ? -14.043 11.144 15.394 1.00 94.69 287 GLU A CA 1
ATOM 2235 C C . GLU A 1 287 ? -14.036 11.083 13.853 1.00 94.69 287 GLU A C 1
ATOM 2237 O O . GLU A 1 287 ? -14.607 11.957 13.194 1.00 94.69 287 GLU A O 1
ATOM 2242 N N . HIS A 1 288 ? -13.433 10.047 13.260 1.00 95.50 288 HIS A N 1
ATOM 2243 C CA . HIS A 1 288 ? -13.365 9.894 11.811 1.00 95.50 288 HIS A CA 1
ATOM 2244 C C . HIS A 1 288 ? -14.735 9.532 11.217 1.00 95.50 288 HIS A C 1
ATOM 2246 O O . HIS A 1 288 ? -15.395 8.578 11.624 1.00 95.50 288 HIS A O 1
ATOM 2252 N N . SER A 1 289 ? -15.156 10.261 10.180 1.00 94.19 289 SER A N 1
ATOM 2253 C CA . SER A 1 289 ? -16.508 10.135 9.626 1.00 94.19 289 SER A CA 1
ATOM 2254 C C . SER A 1 289 ? -16.686 8.995 8.618 1.00 94.19 289 SER A C 1
ATOM 2256 O O . SER A 1 289 ? -17.796 8.484 8.510 1.00 94.19 289 SER A O 1
ATOM 2258 N N . LYS A 1 290 ? -15.639 8.568 7.892 1.00 96.00 290 LYS A N 1
ATOM 2259 C CA . LYS A 1 290 ? -15.750 7.536 6.834 1.00 96.00 290 LYS A CA 1
ATOM 2260 C C . LYS A 1 290 ? -15.122 6.163 7.095 1.00 96.00 290 LYS A C 1
ATOM 2262 O O . LYS A 1 290 ? -15.552 5.220 6.436 1.00 96.00 290 LYS A O 1
ATOM 2267 N N . ILE A 1 291 ? -14.175 6.013 8.028 1.00 96.62 291 ILE A N 1
ATOM 2268 C CA . ILE A 1 291 ? -13.521 4.721 8.289 1.00 96.62 291 ILE A CA 1
ATOM 2269 C C . ILE A 1 291 ? -14.558 3.669 8.708 1.00 96.62 291 ILE A C 1
ATOM 2271 O O . ILE A 1 291 ? -15.292 3.840 9.678 1.00 96.62 291 ILE A O 1
ATOM 2275 N N . ARG A 1 292 ? -14.588 2.556 7.974 1.00 97.19 292 ARG A N 1
ATOM 2276 C CA . ARG A 1 292 ? -15.462 1.398 8.211 1.00 97.19 292 ARG A CA 1
ATOM 2277 C C . ARG A 1 292 ? -14.696 0.207 8.760 1.00 97.19 292 ARG A C 1
ATOM 2279 O O . ARG A 1 292 ? -15.230 -0.513 9.606 1.00 97.19 292 ARG A O 1
ATOM 2286 N N . THR A 1 293 ? -13.461 0.040 8.298 1.00 98.00 293 THR A N 1
ATOM 2287 C CA . THR A 1 293 ? -12.611 -1.106 8.617 1.00 98.00 293 THR A CA 1
ATOM 2288 C C . THR A 1 293 ? -11.321 -0.624 9.253 1.00 98.00 293 THR A C 1
ATOM 2290 O O . THR A 1 293 ? -10.595 0.182 8.668 1.00 98.00 293 THR A O 1
ATOM 2293 N N . VAL A 1 294 ? -11.015 -1.142 10.438 1.00 97.88 294 VAL A N 1
ATOM 2294 C CA . VAL A 1 294 ? -9.764 -0.877 11.147 1.00 97.88 294 VAL A CA 1
ATOM 2295 C C . VAL A 1 294 ? -9.099 -2.200 11.501 1.00 97.88 294 VAL A C 1
ATOM 2297 O O . VAL A 1 294 ? -9.695 -3.045 12.162 1.00 97.88 294 VAL A O 1
ATOM 2300 N N . THR A 1 295 ? -7.843 -2.373 11.107 1.00 96.81 295 THR A N 1
ATOM 2301 C CA . THR A 1 295 ? -6.987 -3.454 11.605 1.00 96.81 295 THR A CA 1
ATOM 2302 C C . THR A 1 295 ? -5.815 -2.851 12.363 1.00 96.81 295 THR A C 1
ATOM 2304 O O . THR A 1 295 ? -4.995 -2.145 11.783 1.00 96.81 295 THR A O 1
ATOM 2307 N N . LEU A 1 296 ? -5.735 -3.134 13.660 1.00 93.38 296 LEU A N 1
ATOM 2308 C CA . LEU A 1 296 ? -4.626 -2.759 14.531 1.00 93.38 296 LEU A CA 1
ATOM 2309 C C . LEU A 1 296 ? -3.820 -4.025 14.812 1.00 93.38 296 LEU A C 1
ATOM 2311 O O . LEU A 1 296 ? -4.160 -4.797 15.701 1.00 93.38 296 LEU A O 1
ATOM 2315 N N . ALA A 1 297 ? -2.779 -4.283 14.030 1.00 86.06 297 ALA A N 1
ATOM 2316 C CA . ALA A 1 297 ? -1.958 -5.471 14.185 1.00 86.06 297 ALA A CA 1
ATOM 2317 C C . ALA A 1 297 ? -0.699 -5.158 14.999 1.00 86.06 297 ALA A C 1
ATOM 2319 O O . ALA A 1 297 ? 0.120 -4.306 14.648 1.00 86.06 297 ALA A O 1
ATOM 2320 N N . PHE A 1 298 ? -0.507 -5.921 16.070 1.00 76.12 298 PHE A N 1
ATOM 2321 C CA . PHE A 1 298 ? 0.807 -6.086 16.671 1.00 76.12 298 PHE A CA 1
ATOM 2322 C C . PHE A 1 298 ? 1.456 -7.293 16.019 1.00 76.12 298 PHE A C 1
ATOM 2324 O O . PHE A 1 298 ? 0.789 -8.201 15.528 1.00 76.12 298 PHE A O 1
ATOM 2331 N N . THR A 1 299 ? 2.776 -7.329 16.008 1.00 55.34 299 THR A N 1
ATOM 2332 C CA . THR A 1 299 ? 3.455 -8.520 15.526 1.00 55.34 299 THR A CA 1
ATOM 2333 C C . THR A 1 299 ? 3.267 -9.635 16.543 1.00 55.34 299 THR A C 1
ATOM 2335 O O . THR A 1 299 ? 3.904 -9.625 17.593 1.00 55.34 299 THR A O 1
ATOM 2338 N N . ASP A 1 300 ? 2.461 -10.641 16.202 1.00 47.38 300 ASP A N 1
ATOM 2339 C CA . ASP A 1 300 ? 2.336 -11.886 16.978 1.00 47.38 300 ASP A CA 1
ATOM 2340 C C . ASP A 1 300 ? 3.712 -12.525 17.249 1.00 47.38 300 ASP A C 1
ATOM 2342 O O . ASP A 1 300 ? 3.939 -13.174 18.268 1.00 47.38 300 ASP A O 1
ATOM 2346 N N . LYS A 1 301 ? 4.680 -12.278 16.354 1.00 49.78 301 LYS A N 1
ATOM 2347 C CA . LYS A 1 301 ? 6.076 -12.727 16.469 1.00 49.78 301 LYS A CA 1
ATOM 2348 C C . LYS A 1 301 ? 6.883 -12.037 17.580 1.00 49.78 301 LYS A C 1
ATOM 2350 O O . LYS A 1 301 ? 7.938 -12.554 17.930 1.00 49.78 301 LYS A O 1
ATOM 2355 N N . PHE A 1 302 ? 6.406 -10.923 18.143 1.00 53.12 302 PHE A N 1
ATOM 2356 C CA . PHE A 1 302 ? 6.983 -10.283 19.333 1.00 53.12 302 PHE A CA 1
ATOM 2357 C C . PHE A 1 302 ? 6.102 -10.464 20.574 1.00 53.12 302 PHE A C 1
ATOM 2359 O O . PHE A 1 302 ? 6.209 -9.682 21.514 1.00 53.12 302 PHE A O 1
ATOM 2366 N N . ALA A 1 303 ? 5.266 -11.507 20.631 1.00 52.47 303 ALA A N 1
ATOM 2367 C CA . ALA A 1 303 ? 4.613 -11.953 21.864 1.00 52.47 303 ALA A CA 1
ATOM 2368 C C . ALA A 1 303 ? 5.619 -12.537 22.885 1.00 52.47 303 ALA A C 1
ATOM 2370 O O . ALA A 1 303 ? 5.346 -13.547 23.541 1.00 52.47 303 ALA A O 1
ATOM 2371 N N . ASP A 1 304 ? 6.799 -11.925 23.012 1.00 59.81 304 ASP A N 1
ATOM 2372 C CA . ASP A 1 304 ? 7.677 -12.166 24.139 1.00 59.81 304 ASP A CA 1
ATOM 2373 C C . ASP A 1 304 ? 6.993 -11.682 25.428 1.00 59.81 304 ASP A C 1
ATOM 2375 O O . ASP A 1 304 ? 6.016 -10.923 25.424 1.00 59.81 304 ASP A O 1
ATOM 2379 N N . ALA A 1 305 ? 7.464 -12.180 26.570 1.00 58.53 305 ALA A N 1
ATOM 2380 C CA . ALA A 1 305 ? 6.860 -11.856 27.858 1.00 58.53 305 ALA A CA 1
ATOM 2381 C C . ALA A 1 305 ? 6.880 -10.346 28.171 1.00 58.53 305 ALA A C 1
ATOM 2383 O O . ALA A 1 305 ? 6.114 -9.912 29.026 1.00 58.53 305 ALA A O 1
ATOM 2384 N N . ALA A 1 306 ? 7.720 -9.556 27.488 1.00 58.88 306 ALA A N 1
ATOM 2385 C CA . ALA A 1 306 ? 7.864 -8.126 27.724 1.00 58.88 306 ALA A CA 1
ATOM 2386 C C . ALA A 1 306 ? 6.748 -7.298 27.068 1.00 58.88 306 ALA A C 1
ATOM 2388 O O . ALA A 1 306 ? 6.365 -6.266 27.615 1.00 58.88 306 ALA A O 1
ATOM 2389 N N . ARG A 1 307 ? 6.190 -7.748 25.935 1.00 66.94 307 ARG A N 1
ATOM 2390 C CA . ARG A 1 307 ? 5.105 -7.034 25.229 1.00 66.94 307 ARG A CA 1
ATOM 2391 C C . ARG A 1 307 ? 3.701 -7.528 25.567 1.00 66.94 307 ARG A C 1
ATOM 2393 O O . ARG A 1 307 ? 2.714 -6.936 25.125 1.00 66.94 307 ARG A O 1
ATOM 2400 N N . ARG A 1 308 ? 3.578 -8.594 26.365 1.00 75.06 308 ARG A N 1
ATOM 2401 C CA . ARG A 1 308 ? 2.282 -9.013 26.911 1.00 75.06 308 ARG A CA 1
ATOM 2402 C C . ARG A 1 308 ? 1.780 -7.969 27.901 1.00 75.06 308 ARG A C 1
ATOM 2404 O O . ARG A 1 308 ? 2.403 -7.703 28.923 1.00 75.06 308 ARG A O 1
ATOM 2411 N N . LEU A 1 309 ? 0.617 -7.407 27.601 1.00 85.25 309 LEU A N 1
ATOM 2412 C CA . LEU A 1 309 ? -0.062 -6.477 28.490 1.00 85.25 309 LEU A CA 1
ATOM 2413 C C . LEU A 1 309 ? -0.518 -7.196 29.766 1.00 85.25 309 LEU A C 1
ATOM 2415 O O . LEU A 1 309 ? -1.000 -8.336 29.712 1.00 85.25 309 LEU A O 1
ATOM 2419 N N . THR A 1 310 ? -0.401 -6.513 30.908 1.00 90.56 310 THR A N 1
ATOM 2420 C CA . THR A 1 310 ? -1.021 -6.975 32.158 1.00 90.56 310 THR A CA 1
ATOM 2421 C C . THR A 1 310 ? -2.547 -7.016 31.994 1.00 90.56 310 THR A C 1
ATOM 2423 O O . THR A 1 310 ? -3.073 -6.324 31.115 1.00 90.56 310 THR A O 1
ATOM 2426 N N . PRO A 1 311 ? -3.280 -7.798 32.808 1.00 93.00 311 PRO A N 1
ATOM 2427 C CA . PRO A 1 311 ? -4.743 -7.809 32.765 1.00 93.00 311 PRO A CA 1
ATOM 2428 C C . PRO A 1 311 ? -5.356 -6.404 32.851 1.00 93.00 311 PRO A C 1
ATOM 2430 O O . PRO A 1 311 ? -6.266 -6.079 32.096 1.00 93.00 311 PRO A O 1
ATOM 2433 N N . GLU A 1 312 ? -4.799 -5.531 33.692 1.00 94.00 312 GLU A N 1
ATOM 2434 C CA . GLU A 1 312 ? -5.254 -4.148 33.853 1.00 94.00 312 GLU A CA 1
ATOM 2435 C C . GLU A 1 312 ? -5.076 -3.346 32.560 1.00 94.00 312 GLU A C 1
ATOM 2437 O O . GLU A 1 312 ? -6.003 -2.670 32.122 1.00 94.00 312 GLU A O 1
ATOM 2442 N N . ARG A 1 313 ? -3.917 -3.465 31.896 1.00 92.75 313 ARG A N 1
ATOM 2443 C CA . ARG A 1 313 ? -3.665 -2.782 30.618 1.00 92.75 313 ARG A CA 1
ATOM 2444 C C . ARG A 1 313 ? -4.549 -3.324 29.491 1.00 92.75 313 ARG A C 1
ATOM 2446 O O . ARG A 1 313 ? -5.067 -2.537 28.700 1.00 92.75 313 ARG A O 1
ATOM 2453 N N . ARG A 1 314 ? -4.766 -4.647 29.422 1.00 94.19 314 ARG A N 1
ATOM 2454 C CA . ARG A 1 314 ? -5.705 -5.260 28.457 1.00 94.19 314 ARG A CA 1
ATOM 2455 C C . ARG A 1 314 ? -7.116 -4.719 28.641 1.00 94.19 314 ARG A C 1
ATOM 2457 O O . ARG A 1 314 ? -7.773 -4.382 27.654 1.00 94.19 314 ARG A O 1
ATOM 2464 N N . ARG A 1 315 ? -7.550 -4.576 29.895 1.00 96.00 315 ARG A N 1
ATOM 2465 C CA . ARG A 1 315 ? -8.838 -3.977 30.241 1.00 96.00 315 ARG A CA 1
ATOM 2466 C C . ARG A 1 315 ? -8.932 -2.536 29.762 1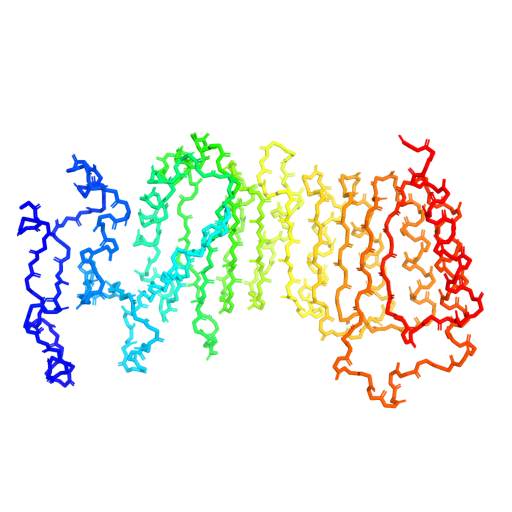.00 96.00 315 ARG A C 1
ATOM 2468 O O . ARG A 1 315 ? -9.826 -2.248 28.975 1.00 96.00 315 ARG A O 1
ATOM 2475 N N . THR A 1 316 ? -7.979 -1.678 30.128 1.00 95.62 316 THR A N 1
ATOM 2476 C CA . THR A 1 316 ? -7.942 -0.271 29.690 1.00 95.62 316 THR A CA 1
ATOM 2477 C C . THR A 1 316 ? -8.020 -0.147 28.166 1.00 95.62 316 THR A C 1
ATOM 2479 O O . THR A 1 316 ? -8.830 0.614 27.635 1.00 95.62 316 THR A O 1
ATOM 2482 N N . ARG A 1 317 ? -7.227 -0.933 27.426 1.00 94.75 317 ARG A N 1
ATOM 2483 C CA . ARG A 1 317 ? -7.238 -0.891 25.955 1.00 94.75 317 ARG A CA 1
ATOM 2484 C C . ARG A 1 317 ? -8.536 -1.408 25.347 1.00 94.75 317 ARG A C 1
ATOM 2486 O O . ARG A 1 317 ? -9.004 -0.840 24.362 1.00 94.75 317 ARG A O 1
ATOM 2493 N N . SER A 1 318 ? -9.126 -2.448 25.930 1.00 97.12 318 SER A N 1
ATOM 2494 C CA . SER A 1 318 ? -10.414 -2.991 25.484 1.00 97.12 318 SER A CA 1
ATOM 2495 C C . SER A 1 318 ? -11.569 -2.026 25.773 1.00 97.12 318 SER A C 1
ATOM 2497 O O . SER A 1 318 ? -12.469 -1.893 24.948 1.00 97.12 318 SER A O 1
ATOM 2499 N N . GLU A 1 319 ? -11.523 -1.295 26.891 1.00 97.94 319 GLU A N 1
ATOM 2500 C CA . GLU A 1 319 ? -12.458 -0.204 27.199 1.00 97.94 319 GLU A CA 1
ATOM 2501 C C . GLU A 1 319 ? -12.324 0.945 26.184 1.00 97.94 319 GLU A C 1
ATOM 2503 O O . GLU A 1 319 ? -13.336 1.452 25.697 1.00 97.94 319 GLU A O 1
ATOM 2508 N N . ALA A 1 320 ? -11.098 1.304 25.782 1.00 97.56 320 ALA A N 1
ATOM 2509 C CA . ALA A 1 320 ? -10.864 2.300 24.734 1.00 97.56 320 ALA A CA 1
ATOM 2510 C C . ALA A 1 320 ? -11.423 1.862 23.366 1.00 97.56 320 ALA A C 1
ATOM 2512 O O . ALA A 1 320 ? -12.052 2.670 22.681 1.00 97.56 320 ALA A O 1
ATOM 2513 N N . ILE A 1 321 ? -11.270 0.585 22.990 1.00 98.00 321 ILE A N 1
ATOM 2514 C CA . ILE A 1 321 ? -11.879 0.027 21.771 1.00 98.00 321 ILE A CA 1
ATOM 2515 C C . ILE A 1 321 ? -13.408 0.023 21.856 1.00 98.00 321 ILE A C 1
ATOM 2517 O O . ILE A 1 321 ? -14.084 0.392 20.895 1.00 98.00 321 ILE A O 1
ATOM 2521 N N . LEU A 1 322 ? -13.973 -0.352 23.005 1.00 97.88 322 LEU A N 1
ATOM 2522 C CA . LEU A 1 322 ? -15.417 -0.298 23.211 1.00 97.88 322 LEU A CA 1
ATOM 2523 C C . LEU A 1 322 ? -15.942 1.137 23.055 1.00 97.88 322 LEU A C 1
ATOM 2525 O O . LEU A 1 322 ? -16.941 1.349 22.370 1.00 97.88 322 LEU A O 1
ATOM 2529 N N . ASN A 1 323 ? -15.243 2.123 23.623 1.00 97.94 323 ASN A N 1
ATOM 2530 C CA . ASN A 1 323 ? -15.580 3.535 23.462 1.00 97.94 323 ASN A CA 1
ATOM 2531 C C . ASN A 1 323 ? -15.448 3.997 21.999 1.00 97.94 323 ASN A C 1
ATOM 2533 O O . ASN A 1 323 ? -16.335 4.678 21.487 1.00 97.94 323 ASN A O 1
ATOM 2537 N N . LEU A 1 324 ? -14.391 3.589 21.290 1.00 97.62 324 LEU A N 1
ATOM 2538 C CA . LEU A 1 324 ? -14.230 3.832 19.851 1.00 97.62 324 LEU A CA 1
ATOM 2539 C C . LEU A 1 324 ? -15.446 3.320 19.069 1.00 97.62 324 LEU A C 1
ATOM 2541 O O . LEU A 1 324 ? -16.033 4.049 18.274 1.00 97.62 324 LEU A O 1
ATOM 2545 N N . ILE A 1 325 ? -15.885 2.092 19.329 1.00 97.19 325 ILE A N 1
ATOM 2546 C CA . ILE A 1 325 ? -17.049 1.528 18.643 1.00 97.19 325 ILE A CA 1
ATOM 2547 C C . ILE A 1 325 ? -18.324 2.276 19.030 1.00 97.19 325 ILE A C 1
ATOM 2549 O O . ILE A 1 325 ? -19.156 2.523 18.169 1.00 97.19 325 ILE A O 1
ATOM 2553 N N . GLN A 1 326 ? -18.496 2.693 20.279 1.00 95.81 326 GLN A N 1
ATOM 2554 C CA . GLN A 1 326 ? -19.683 3.448 20.694 1.00 95.81 326 GLN A CA 1
ATOM 2555 C C . GLN A 1 326 ? -19.740 4.860 20.094 1.00 95.81 326 GLN A C 1
ATOM 2557 O O . GLN A 1 326 ? -20.828 5.354 19.804 1.00 95.81 326 GLN A O 1
ATOM 2562 N N . THR A 1 327 ? -18.585 5.498 19.904 1.00 96.25 327 THR A N 1
ATOM 2563 C CA . THR A 1 327 ? -18.471 6.884 19.421 1.00 96.25 327 THR A CA 1
ATOM 2564 C C . THR A 1 327 ? -18.395 6.992 17.903 1.00 96.25 327 THR A C 1
ATOM 2566 O O . THR A 1 327 ? -18.943 7.935 17.337 1.00 96.25 327 THR A O 1
ATOM 2569 N N . SER A 1 328 ? -17.772 6.021 17.232 1.00 96.12 328 SER A N 1
ATOM 2570 C CA . SER A 1 328 ? -17.650 6.029 15.777 1.00 96.12 328 SER A CA 1
ATOM 2571 C C . SER A 1 328 ? -19.020 5.883 15.108 1.00 96.12 328 SER A C 1
ATOM 2573 O O . SER A 1 328 ? -19.768 4.958 15.433 1.00 96.12 328 SER A O 1
ATOM 2575 N N . PRO A 1 329 ? -19.363 6.709 14.111 1.00 91.81 329 PRO A N 1
ATOM 2576 C CA . PRO A 1 329 ? -20.597 6.528 13.355 1.00 91.81 329 PRO A CA 1
ATOM 2577 C C . PRO A 1 329 ? -20.510 5.389 12.326 1.00 91.81 329 PRO A C 1
ATOM 2579 O O . PRO A 1 329 ? -21.544 4.854 11.929 1.00 91.81 329 PRO A O 1
ATOM 2582 N N . THR A 1 330 ? -19.307 5.007 11.887 1.00 95.56 330 THR A N 1
ATOM 2583 C CA . THR A 1 330 ? -19.116 4.247 10.639 1.00 95.56 330 THR A CA 1
ATOM 2584 C C . THR A 1 330 ? -18.312 2.963 10.762 1.00 95.56 330 THR A C 1
ATOM 2586 O O . THR A 1 330 ? -18.475 2.104 9.895 1.00 95.56 330 THR A O 1
ATOM 2589 N N . ILE A 1 331 ? -17.529 2.770 11.829 1.00 97.06 331 ILE A N 1
ATOM 2590 C CA . ILE A 1 331 ? -16.765 1.531 12.026 1.00 97.06 331 ILE A CA 1
ATOM 2591 C C . ILE A 1 331 ? -17.715 0.339 12.185 1.00 97.06 331 ILE A C 1
ATOM 2593 O O . ILE A 1 331 ? -18.564 0.309 13.082 1.00 97.06 331 ILE A O 1
ATOM 2597 N N . GLN A 1 332 ? -17.526 -0.643 11.307 1.00 95.81 332 GLN A N 1
ATOM 2598 C CA . GLN A 1 332 ? -18.276 -1.898 11.204 1.00 95.81 332 GLN A CA 1
ATOM 2599 C C . GLN A 1 332 ? -17.370 -3.111 11.428 1.00 95.81 332 GLN A C 1
ATOM 2601 O O . GLN A 1 332 ? -17.817 -4.159 11.902 1.00 95.81 332 GLN A O 1
ATOM 2606 N N . GLU A 1 333 ? -16.088 -2.973 11.103 1.00 96.94 333 GLU A N 1
ATOM 2607 C CA . GLU A 1 333 ? -15.087 -4.017 11.236 1.00 96.94 333 GLU A CA 1
ATOM 2608 C C . GLU A 1 333 ? -13.884 -3.462 11.989 1.00 96.94 333 GLU A C 1
ATOM 2610 O O . GLU A 1 333 ? -13.289 -2.460 11.594 1.00 96.94 333 GLU A O 1
ATOM 2615 N N . LEU A 1 334 ? -13.545 -4.102 13.105 1.00 97.12 334 LEU A N 1
ATOM 2616 C CA . LEU A 1 334 ? -12.388 -3.741 13.903 1.00 97.12 334 LEU A CA 1
ATOM 2617 C C . LEU A 1 334 ? -11.690 -5.024 14.339 1.00 97.12 334 LEU A C 1
ATOM 2619 O O . LEU A 1 334 ? -12.284 -5.850 15.029 1.00 97.12 334 LEU A O 1
ATOM 2623 N N . ASN A 1 335 ? -10.439 -5.183 13.920 1.00 95.19 335 ASN A N 1
ATOM 2624 C CA . ASN A 1 335 ? -9.584 -6.291 14.314 1.00 95.19 335 ASN A CA 1
ATOM 2625 C C . ASN A 1 335 ? -8.410 -5.771 15.149 1.00 95.19 335 ASN A C 1
ATOM 2627 O O . ASN A 1 335 ? -7.722 -4.835 14.739 1.00 95.19 335 ASN A O 1
ATOM 2631 N N . TRP A 1 336 ? -8.174 -6.387 16.303 1.00 92.12 336 TRP A N 1
ATOM 2632 C CA . TRP A 1 336 ? -6.988 -6.163 17.125 1.00 92.12 336 TRP A CA 1
ATOM 2633 C C . TRP A 1 336 ? -6.636 -7.450 17.886 1.00 92.12 336 TRP A C 1
ATOM 2635 O O . TRP A 1 336 ? -7.508 -8.304 18.077 1.00 92.12 336 TRP A O 1
ATOM 2645 N N . PRO A 1 337 ? -5.379 -7.640 18.317 1.00 88.31 337 PRO A N 1
ATOM 2646 C CA . PRO A 1 337 ? -4.871 -8.965 18.639 1.00 88.31 337 PRO A CA 1
ATOM 2647 C C . PRO A 1 337 ? -5.516 -9.538 19.900 1.00 88.31 337 PRO A C 1
ATOM 2649 O O . PRO A 1 337 ? -5.585 -8.858 20.925 1.00 88.31 337 PRO A O 1
ATOM 2652 N N . GLU A 1 338 ? -5.915 -10.812 19.857 1.00 89.38 338 GLU A N 1
ATOM 2653 C CA . GLU A 1 338 ? -6.592 -11.499 20.972 1.00 89.38 338 GLU A CA 1
ATOM 2654 C C . GLU A 1 338 ? -5.790 -11.438 22.279 1.00 89.38 338 GLU A C 1
ATOM 2656 O O . GLU A 1 338 ? -6.348 -11.229 23.350 1.00 89.38 338 GLU A O 1
ATOM 2661 N N . PHE A 1 339 ? -4.459 -11.528 22.212 1.00 86.19 339 PHE A N 1
ATOM 2662 C CA . PHE A 1 339 ? -3.604 -11.461 23.403 1.00 86.19 339 PHE A CA 1
ATOM 2663 C C . PHE A 1 339 ? -3.544 -10.068 24.059 1.00 86.19 339 PHE A C 1
ATOM 2665 O O . PHE A 1 339 ? -2.965 -9.928 25.138 1.00 86.19 339 PHE A O 1
ATOM 2672 N N . GLN A 1 340 ? -4.102 -9.035 23.419 1.00 87.44 340 GLN A N 1
ATOM 2673 C CA . GLN A 1 340 ? -4.288 -7.699 23.993 1.00 87.44 340 GLN A CA 1
ATOM 2674 C C . GLN A 1 340 ? -5.724 -7.443 24.460 1.00 87.44 340 GLN A C 1
ATOM 2676 O O . GLN A 1 340 ? -5.991 -6.391 25.041 1.00 87.44 340 GLN A O 1
ATOM 2681 N N . GLN A 1 341 ? -6.636 -8.386 24.223 1.00 92.62 341 GLN A N 1
ATOM 2682 C CA . GLN A 1 341 ? -8.028 -8.284 24.636 1.00 92.62 341 GLN A CA 1
ATOM 2683 C C . GLN A 1 341 ? -8.186 -8.657 26.108 1.00 92.62 341 GLN A C 1
ATOM 2685 O O . GLN A 1 341 ? -7.582 -9.605 26.610 1.00 92.62 341 GLN A O 1
ATOM 2690 N N . ASP A 1 342 ? -9.024 -7.901 26.805 1.00 96.19 342 ASP A N 1
ATOM 2691 C CA . ASP A 1 342 ? -9.588 -8.343 28.071 1.00 96.19 342 ASP A CA 1
ATOM 2692 C C . ASP A 1 342 ? -10.643 -9.416 27.792 1.00 96.19 342 ASP A C 1
ATOM 2694 O O . ASP A 1 342 ? -11.546 -9.224 26.970 1.00 96.19 342 ASP A O 1
ATOM 2698 N N . GLU A 1 343 ? -10.528 -10.551 28.479 1.00 95.12 343 GLU A N 1
ATOM 2699 C CA . GLU A 1 343 ? -11.352 -11.732 28.227 1.00 95.12 343 GLU A CA 1
ATOM 2700 C C . GLU A 1 343 ? -12.846 -11.476 28.495 1.00 95.12 343 GLU A C 1
ATOM 2702 O O . GLU A 1 343 ? -13.706 -12.145 27.920 1.00 95.12 343 GLU A O 1
ATOM 2707 N N . SER A 1 344 ? -13.174 -10.500 29.351 1.00 96.94 344 SER A N 1
ATOM 2708 C CA . SER A 1 344 ? -14.556 -10.135 29.675 1.00 96.94 344 SER A CA 1
ATOM 2709 C C . SER A 1 344 ? -15.160 -9.124 28.695 1.00 96.94 344 SER A C 1
ATOM 2711 O O . SER A 1 344 ? -16.378 -9.112 28.506 1.00 96.94 344 SER A O 1
ATOM 2713 N N . LEU A 1 345 ? -14.332 -8.300 28.045 1.00 97.38 345 LEU A N 1
ATOM 2714 C CA . LEU A 1 345 ? -14.776 -7.236 27.139 1.00 97.38 345 LEU A CA 1
ATOM 2715 C C . LEU A 1 345 ? -14.758 -7.636 25.661 1.00 97.38 345 LEU A C 1
ATOM 2717 O O . LEU A 1 345 ? -15.575 -7.115 24.901 1.00 97.38 345 LEU A O 1
ATOM 2721 N N . GLY A 1 346 ? -13.901 -8.577 25.250 1.00 95.12 346 GLY A N 1
ATOM 2722 C CA . GLY A 1 346 ? -13.836 -9.068 23.864 1.00 95.12 346 GLY A CA 1
ATOM 2723 C C . GLY A 1 346 ? -15.209 -9.459 23.284 1.00 95.12 346 GLY A C 1
ATOM 2724 O O . GLY A 1 346 ? -15.617 -8.899 22.262 1.00 95.12 346 GLY A O 1
ATOM 2725 N N . PRO A 1 347 ? -16.004 -10.316 23.962 1.00 96.69 347 PRO A N 1
ATOM 2726 C CA . PRO A 1 347 ? -17.348 -10.675 23.501 1.00 96.69 347 PRO A CA 1
ATOM 2727 C C . PRO A 1 347 ? -18.323 -9.489 23.426 1.00 96.69 347 PRO A C 1
ATOM 2729 O O . PRO A 1 347 ? -19.200 -9.458 22.562 1.00 96.69 347 PRO A O 1
ATOM 2732 N N . VAL A 1 348 ? -18.181 -8.501 24.318 1.00 97.94 348 VAL A N 1
ATOM 2733 C CA . VAL A 1 348 ? -19.027 -7.294 24.332 1.00 97.94 348 VAL A CA 1
ATOM 2734 C C . VAL A 1 348 ? -18.737 -6.426 23.112 1.00 97.94 348 VAL A C 1
ATOM 2736 O O . VAL A 1 348 ? -19.669 -5.956 22.459 1.00 97.94 348 VAL A O 1
ATOM 2739 N N . VAL A 1 349 ? -17.456 -6.247 22.785 1.00 96.62 349 VAL A N 1
ATOM 2740 C CA . VAL A 1 349 ? -17.033 -5.532 21.580 1.00 96.62 349 VAL A CA 1
ATOM 2741 C C . VAL A 1 349 ? -17.549 -6.232 20.324 1.00 96.62 349 VAL A C 1
ATOM 2743 O O . VAL A 1 349 ? -18.166 -5.583 19.479 1.00 96.62 349 VAL A O 1
ATOM 2746 N N . GLN A 1 350 ? -17.356 -7.548 20.215 1.00 96.44 350 GLN A N 1
ATOM 2747 C CA . GLN A 1 350 ? -17.797 -8.308 19.046 1.00 96.44 350 GLN A CA 1
ATOM 2748 C C . GLN A 1 350 ? -19.312 -8.184 18.830 1.00 96.44 350 GLN A C 1
ATOM 2750 O O . GLN A 1 350 ? -19.762 -7.889 17.723 1.00 96.44 350 GLN A O 1
ATOM 2755 N N . LYS A 1 351 ? -20.096 -8.292 19.909 1.00 97.19 351 LYS A N 1
ATOM 2756 C CA . LYS A 1 351 ? -21.546 -8.080 19.868 1.00 97.19 351 LYS A CA 1
ATOM 2757 C C . LYS A 1 351 ? -21.917 -6.675 19.369 1.00 97.19 351 LYS A C 1
ATOM 2759 O O . LYS A 1 351 ? -22.832 -6.537 18.564 1.00 97.19 351 LYS A O 1
ATOM 2764 N N . GLN A 1 352 ? -21.222 -5.628 19.820 1.00 96.31 352 GLN A N 1
ATOM 2765 C CA . GLN A 1 352 ? -21.471 -4.251 19.366 1.00 96.31 352 GLN A CA 1
ATOM 2766 C C . GLN A 1 352 ? -21.161 -4.064 17.872 1.00 96.31 352 GLN A C 1
ATOM 2768 O O . GLN A 1 352 ? -21.916 -3.391 17.169 1.00 96.31 352 GLN A O 1
ATOM 2773 N N . LEU A 1 353 ? -20.081 -4.673 17.371 1.00 95.88 353 LEU A N 1
ATOM 2774 C CA . LEU A 1 353 ? -19.749 -4.659 15.942 1.00 95.88 353 LEU A CA 1
ATOM 2775 C C . LEU A 1 353 ? -20.825 -5.372 15.112 1.00 95.88 353 LEU A C 1
ATOM 2777 O O . LEU A 1 353 ? -21.260 -4.843 14.091 1.00 95.88 353 LEU A O 1
ATOM 2781 N N . GLU A 1 354 ? -21.308 -6.529 15.568 1.00 95.81 354 GLU A N 1
ATOM 2782 C CA . GLU A 1 354 ? -22.400 -7.270 14.920 1.00 95.81 354 GLU A CA 1
ATOM 2783 C C . GLU A 1 354 ? -23.706 -6.465 14.885 1.00 95.81 354 GLU A C 1
ATOM 2785 O O . GLU A 1 354 ? -24.342 -6.356 13.835 1.00 95.81 354 GLU A O 1
ATOM 2790 N N . GLU A 1 355 ? -24.077 -5.832 16.003 1.00 95.12 355 GLU A N 1
ATOM 2791 C CA . GLU A 1 355 ? -25.249 -4.954 16.076 1.00 95.12 355 GLU A CA 1
ATOM 2792 C C . GLU A 1 355 ? -25.147 -3.769 15.109 1.00 95.12 355 GLU A C 1
ATOM 2794 O O . GLU A 1 355 ? -26.160 -3.351 14.550 1.00 95.12 355 GLU A O 1
ATOM 2799 N N . LYS A 1 356 ? -23.946 -3.222 14.892 1.00 92.69 356 LYS A N 1
ATOM 2800 C CA . LYS A 1 356 ? -23.726 -2.151 13.915 1.00 92.69 356 LYS A CA 1
ATOM 2801 C C . LYS A 1 356 ? -23.807 -2.628 12.473 1.00 92.69 356 LYS A C 1
ATOM 2803 O O . LYS A 1 356 ? -24.426 -1.945 11.661 1.00 92.69 356 LYS A O 1
ATOM 2808 N N . ARG A 1 357 ? -23.227 -3.789 12.154 1.00 92.44 357 ARG A N 1
ATOM 2809 C CA . ARG A 1 357 ? -23.312 -4.380 10.807 1.00 92.44 357 ARG A CA 1
ATOM 2810 C C . ARG A 1 357 ? -24.756 -4.642 10.392 1.00 92.44 357 ARG A C 1
ATOM 2812 O O . ARG A 1 357 ? -25.076 -4.469 9.229 1.00 92.44 357 ARG A O 1
ATOM 2819 N N . GLY A 1 358 ? -25.625 -5.014 11.334 1.00 86.62 358 GLY A N 1
ATOM 2820 C CA . GLY A 1 358 ? -27.045 -5.253 11.057 1.00 86.62 358 GLY A CA 1
ATOM 2821 C C . GLY A 1 358 ? -27.914 -3.998 10.884 1.00 86.62 358 GLY A C 1
ATOM 2822 O O . GLY A 1 358 ? -29.088 -4.138 10.548 1.00 86.62 358 GLY A O 1
ATOM 2823 N N . ARG A 1 359 ? -27.396 -2.789 11.156 1.00 82.50 359 ARG A N 1
ATOM 2824 C CA . ARG A 1 359 ? -28.159 -1.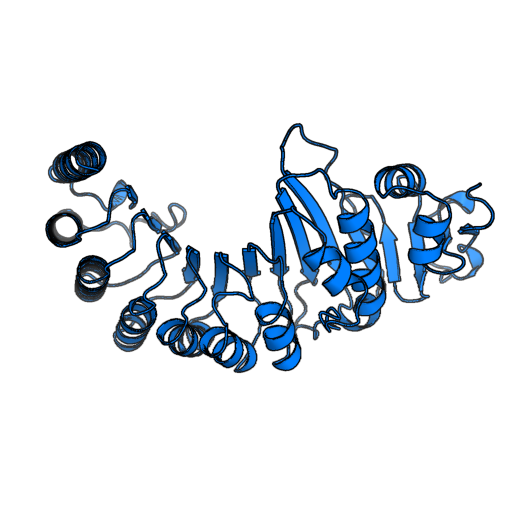525 11.053 1.00 82.50 359 ARG A CA 1
ATOM 2825 C C . ARG A 1 359 ? -27.970 -0.785 9.725 1.00 82.50 359 ARG A C 1
ATOM 2827 O O . ARG A 1 359 ? -28.779 0.098 9.442 1.00 82.50 359 ARG A O 1
ATOM 2834 N N . ASN A 1 360 ? -26.927 -1.116 8.967 1.00 60.38 360 ASN A N 1
ATOM 2835 C CA . ASN A 1 360 ? -26.602 -0.532 7.662 1.00 60.38 360 ASN A CA 1
ATOM 2836 C C . ASN A 1 360 ? -26.976 -1.501 6.545 1.00 60.38 360 ASN A C 1
ATOM 2838 O O . ASN A 1 360 ? -27.320 -1.003 5.451 1.00 60.38 360 ASN A O 1
#